Protein AF-0000000087761084 (afdb_homodimer)

Sequence (310 aa):
MALVSAKTIILFRSCFLWSLGYMLVMSPKKVSEHPLVLLIGQAMEIPPAHIEDSNQLLGLLAIVLITAGLSDIPLLAVEGSHYITVNAVIVPLRLLIFFAATAWAYVSPENSLLHNGLVFAYGFVEVIINFLIYVVVREEKNEIIGAEIKLRHQDMALVSAKTIILFRSCFLWSLGYMLVMSPKKVSEHPLVLLIGQAMEIPPAHIEDSNQLLGLLAIVLITAGLSDIPLLAVEGSHYITVNAVIVPLRLLIFFAATAWAYVSPENSLLHNGLVFAYGFVEVIINFLIYVVVREEKNEIIGAEIKLRHQD

Secondary structure (DSSP, 8-state):
--SS-HHHHHHHHHHHHHHHHHHHHH-HHHHHT-HHHHHHHHHTT-PPP---TT-THHHHHHHHHHHHHHTTHHHHHS-STHHHHHHHHHHHHHHHHHHHHHHHHHH-TT-TTTSSHHHHHHHHHHHHHHHHHHHHHHHHHHHHHHHHHHHHHH-/--SS-HHHHHHHHHHHHHHHHHHHHH-HHHHHT-HHHHHHHHHTT-PPP---TT-THHHHHHHHHHHHHHTTHHHHHS-SSHHHHHHHHHHHHHHHHHHHHHHHHHH-TT-TTTSSHHHHHHHHHHHHHHHHHHHHHHHHHHHHHHHHHHHHHH-

Organism: Geotrichum candidum (NCBI:txid1173061)

pLDDT: mean 90.07, std 8.1, range [54.97, 97.44]

Nearest PDB structures (foldseek):
  6wvi-assembly1_A  TM=4.313E-01  e=9.826E-01  Aequorea victoria
  6wv8-assembly1_A  TM=3.576E-01  e=5.266E-01  Pseudotevenvirus RB43

Structure (mmCIF, N/CA/C/O backbone):
data_AF-0000000087761084-model_v1
#
loop_
_entity.id
_entity.type
_entity.pdbx_description
1 polymer 'Uncharacterized protein'
#
loop_
_atom_site.group_PDB
_atom_site.id
_atom_site.type_symbol
_atom_site.label_atom_id
_atom_site.label_alt_id
_atom_site.label_comp_id
_atom_site.label_asym_id
_atom_site.label_entity_id
_atom_site.label_seq_id
_atom_site.pdbx_PDB_ins_code
_atom_site.Cartn_x
_atom_site.Cartn_y
_atom_site.Cartn_z
_atom_site.occupancy
_atom_site.B_iso_or_equiv
_atom_site.auth_seq_id
_atom_site.auth_comp_id
_atom_site.auth_asym_id
_atom_site.auth_atom_id
_atom_site.pdbx_PDB_model_num
ATOM 1 N N . MET A 1 1 ? 23.219 21.641 1.035 1 55.09 1 MET A N 1
ATOM 2 C CA . MET A 1 1 ? 21.812 21.484 0.63 1 55.09 1 MET A CA 1
ATOM 3 C C . MET A 1 1 ? 21.609 20.156 -0.099 1 55.09 1 MET A C 1
ATOM 5 O O . MET A 1 1 ? 22.516 19.688 -0.787 1 55.09 1 MET A O 1
ATOM 9 N N . ALA A 1 2 ? 20.797 19.281 0.486 1 60.34 2 ALA A N 1
ATOM 10 C CA . ALA A 1 2 ? 20.625 18.047 -0.263 1 60.34 2 ALA A CA 1
ATOM 11 C C . ALA A 1 2 ? 20.266 18.312 -1.717 1 60.34 2 ALA A C 1
ATOM 13 O O . ALA A 1 2 ? 19.469 19.234 -2 1 60.34 2 ALA A O 1
ATOM 14 N N . LEU A 1 3 ? 20.938 17.797 -2.699 1 72.75 3 LEU A N 1
ATOM 15 C CA . LEU A 1 3 ? 20.734 17.938 -4.137 1 72.75 3 LEU A CA 1
ATOM 16 C C . LEU A 1 3 ? 19.297 17.625 -4.523 1 72.75 3 LEU A C 1
ATOM 18 O O . LEU A 1 3 ? 18.734 18.25 -5.414 1 72.75 3 LEU A O 1
ATOM 22 N N . VAL A 1 4 ? 18.641 16.641 -3.865 1 87.06 4 VAL A N 1
ATOM 23 C CA . VAL A 1 4 ? 17.297 16.219 -4.207 1 87.06 4 VAL A CA 1
ATOM 24 C C . VAL A 1 4 ? 16.391 16.375 -2.986 1 87.06 4 VAL A C 1
ATOM 26 O O . VAL A 1 4 ? 16.766 16 -1.872 1 87.06 4 VAL A O 1
ATOM 29 N N . SER A 1 5 ? 15.336 17 -3.131 1 89.94 5 SER A N 1
ATOM 30 C CA . SER A 1 5 ? 14.383 17.219 -2.047 1 89.94 5 SER A CA 1
ATOM 31 C C . SER A 1 5 ? 13.688 15.914 -1.665 1 89.94 5 SER A C 1
ATOM 33 O O . SER A 1 5 ? 13.641 14.969 -2.457 1 89.94 5 SER A O 1
ATOM 35 N N . ALA A 1 6 ? 13.234 15.82 -0.466 1 90.5 6 ALA A N 1
ATOM 36 C CA . ALA A 1 6 ? 12.477 14.656 -0.014 1 90.5 6 ALA A CA 1
ATOM 37 C C . ALA A 1 6 ? 11.219 14.461 -0.863 1 90.5 6 ALA A C 1
ATOM 39 O O . ALA A 1 6 ? 10.828 13.328 -1.149 1 90.5 6 ALA A O 1
ATOM 40 N N . LYS A 1 7 ? 10.609 15.555 -1.261 1 90 7 LYS A N 1
ATOM 41 C CA . LYS A 1 7 ? 9.422 15.492 -2.107 1 90 7 LYS A CA 1
ATOM 42 C C . LYS A 1 7 ? 9.719 14.766 -3.42 1 90 7 LYS A C 1
ATOM 44 O O . LYS A 1 7 ? 8.906 13.969 -3.895 1 90 7 LYS A O 1
ATOM 49 N N . THR A 1 8 ? 10.875 15.008 -3.963 1 93.19 8 THR A N 1
ATOM 50 C CA . THR A 1 8 ? 11.266 14.398 -5.227 1 93.19 8 THR A CA 1
ATOM 51 C C . THR A 1 8 ? 11.438 12.891 -5.066 1 93.19 8 THR A C 1
ATOM 53 O O . THR A 1 8 ? 11 12.109 -5.914 1 93.19 8 THR A O 1
ATOM 56 N N . ILE A 1 9 ? 12.031 12.469 -3.992 1 95 9 ILE A N 1
ATOM 57 C CA . ILE A 1 9 ? 12.281 11.047 -3.779 1 95 9 ILE A CA 1
ATOM 58 C C . ILE A 1 9 ? 10.961 10.328 -3.498 1 95 9 ILE A C 1
ATOM 60 O O . ILE A 1 9 ? 10.758 9.195 -3.928 1 95 9 ILE A O 1
ATOM 64 N N . ILE A 1 10 ? 10.102 10.961 -2.807 1 92.94 10 ILE A N 1
ATOM 65 C CA . ILE A 1 10 ? 8.781 10.391 -2.535 1 92.94 10 ILE A CA 1
ATOM 66 C C . ILE A 1 10 ? 8.016 10.211 -3.844 1 92.94 10 ILE A C 1
ATOM 68 O O . ILE A 1 10 ? 7.379 9.18 -4.059 1 92.94 10 ILE A O 1
ATOM 72 N N . LEU A 1 11 ? 8.148 11.234 -4.719 1 94 11 LEU A N 1
ATOM 73 C CA . LEU A 1 11 ? 7.512 11.133 -6.023 1 94 11 LEU A CA 1
ATOM 74 C C . LEU A 1 11 ? 8.133 10.008 -6.844 1 94 11 LEU A C 1
ATOM 76 O O . LEU A 1 11 ? 7.43 9.289 -7.562 1 94 11 LEU A O 1
ATOM 80 N N . PHE A 1 12 ? 9.406 9.914 -6.723 1 95.69 12 PHE A N 1
ATOM 81 C CA . PHE A 1 12 ? 10.094 8.82 -7.395 1 95.69 12 PHE A CA 1
ATOM 82 C C . PHE A 1 12 ? 9.57 7.473 -6.91 1 95.69 12 PHE A C 1
ATOM 84 O O . PHE A 1 12 ? 9.312 6.578 -7.715 1 95.69 12 PHE A O 1
ATOM 91 N N . ARG A 1 13 ? 9.43 7.285 -5.641 1 95.94 13 ARG A N 1
ATOM 92 C CA . ARG A 1 13 ? 8.914 6.047 -5.07 1 95.94 13 ARG A CA 1
ATOM 93 C C . ARG A 1 13 ? 7.504 5.754 -5.582 1 95.94 13 ARG A C 1
ATOM 95 O O . ARG A 1 13 ? 7.18 4.609 -5.902 1 95.94 13 ARG A O 1
ATOM 102 N N . SER A 1 14 ? 6.711 6.801 -5.617 1 95.12 14 SER A N 1
ATOM 103 C CA . SER A 1 14 ? 5.355 6.633 -6.125 1 95.12 14 SER A CA 1
ATOM 104 C C . SER A 1 14 ? 5.363 6.141 -7.57 1 95.12 14 SER A C 1
ATOM 106 O O . SER A 1 14 ? 4.641 5.207 -7.918 1 95.12 14 SER A O 1
ATOM 108 N N . CYS A 1 15 ? 6.176 6.734 -8.398 1 96.38 15 CYS A N 1
ATOM 109 C CA . CYS A 1 15 ? 6.285 6.328 -9.797 1 96.38 15 CYS A CA 1
ATOM 110 C C . CYS A 1 15 ? 6.781 4.891 -9.914 1 96.38 15 CYS A C 1
ATOM 112 O O . CYS A 1 15 ? 6.312 4.133 -10.758 1 96.38 15 CYS A O 1
ATOM 114 N N . PHE A 1 16 ? 7.711 4.594 -9.109 1 97.31 16 PHE A N 1
AT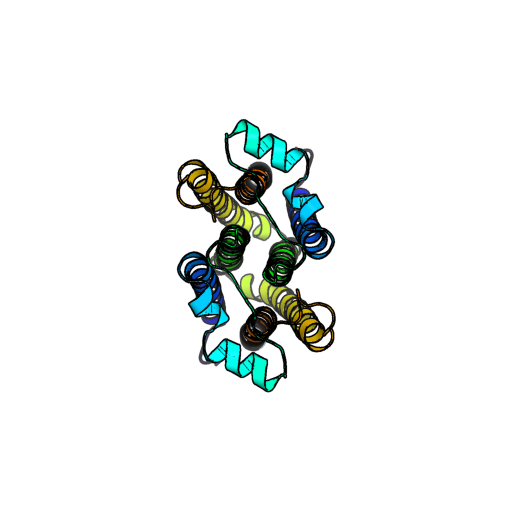OM 115 C CA . PHE A 1 16 ? 8.25 3.236 -9.094 1 97.31 16 PHE A CA 1
ATOM 116 C C . PHE A 1 16 ? 7.156 2.223 -8.781 1 97.31 16 PHE A C 1
ATOM 118 O O . PHE A 1 16 ? 7.027 1.21 -9.477 1 97.31 16 PHE A O 1
ATOM 125 N N . LEU A 1 17 ? 6.371 2.457 -7.754 1 97.44 17 LEU A N 1
ATOM 126 C CA . LEU A 1 17 ? 5.301 1.546 -7.363 1 97.44 17 LEU A CA 1
ATOM 127 C C . LEU A 1 17 ? 4.254 1.426 -8.469 1 97.44 17 LEU A C 1
ATOM 129 O O . LEU A 1 17 ? 3.773 0.327 -8.75 1 97.44 17 LEU A O 1
ATOM 133 N N . TRP A 1 18 ? 3.953 2.559 -9.094 1 97 18 TRP A N 1
ATOM 134 C CA . TRP A 1 18 ? 2.992 2.541 -10.195 1 97 18 TRP A CA 1
ATOM 135 C C . TRP A 1 18 ? 3.529 1.741 -11.375 1 97 18 TRP A C 1
ATOM 137 O O . TRP A 1 18 ? 2.811 0.922 -11.953 1 97 18 TRP A O 1
ATOM 147 N N . SER A 1 19 ? 4.773 1.984 -11.695 1 97.06 19 SER A N 1
ATOM 148 C CA . SER A 1 19 ? 5.395 1.258 -12.797 1 97.06 19 SER A CA 1
ATOM 149 C C . SER A 1 19 ? 5.453 -0.239 -12.516 1 97.06 19 SER A C 1
ATOM 151 O O . SER A 1 19 ? 5.156 -1.056 -13.383 1 97.06 19 SER A O 1
ATOM 153 N N . LEU A 1 20 ? 5.832 -0.558 -11.336 1 97.44 20 LEU A N 1
ATOM 154 C CA . LEU A 1 20 ? 5.906 -1.966 -10.961 1 97.44 20 LEU A CA 1
ATOM 155 C C . LEU A 1 20 ? 4.535 -2.627 -11.062 1 97.44 20 LEU A C 1
ATOM 157 O O . LEU A 1 20 ? 4.414 -3.738 -11.586 1 97.44 20 LEU A O 1
ATOM 161 N N . GLY A 1 21 ? 3.479 -1.953 -10.516 1 96.69 21 GLY A N 1
ATOM 162 C CA . GLY A 1 21 ? 2.129 -2.482 -10.633 1 96.69 21 GLY A CA 1
ATOM 163 C C . GLY A 1 21 ? 1.7 -2.707 -12.07 1 96.69 21 GLY A C 1
ATOM 164 O O . GLY A 1 21 ? 1.155 -3.762 -12.398 1 96.69 21 GLY A O 1
ATOM 165 N N . TYR A 1 22 ? 2.027 -1.805 -12.891 1 96 22 TYR A N 1
ATOM 166 C CA . TYR A 1 22 ? 1.686 -1.896 -14.312 1 96 22 TYR A CA 1
ATOM 167 C C . TYR A 1 22 ? 2.443 -3.035 -14.977 1 96 22 TYR A C 1
ATOM 169 O O . TYR A 1 22 ? 1.853 -3.844 -15.695 1 96 22 TYR A O 1
ATOM 177 N N . MET A 1 23 ? 3.713 -3.098 -14.734 1 96.69 23 MET A N 1
ATOM 178 C CA . MET A 1 23 ? 4.562 -4.082 -15.398 1 96.69 23 MET A CA 1
ATOM 179 C C . MET A 1 23 ? 4.211 -5.496 -14.945 1 96.69 23 MET A C 1
ATOM 181 O O . MET A 1 23 ? 4.316 -6.445 -15.727 1 96.69 23 MET A O 1
ATOM 185 N N . LEU A 1 24 ? 3.762 -5.688 -13.734 1 95.75 24 LEU A N 1
ATOM 186 C CA . LEU A 1 24 ? 3.408 -7.012 -13.227 1 95.75 24 LEU A CA 1
ATOM 187 C C . LEU A 1 24 ? 2.178 -7.555 -13.953 1 95.75 24 LEU A C 1
ATOM 189 O O . LEU A 1 24 ? 2.062 -8.766 -14.164 1 95.75 24 LEU A O 1
ATOM 193 N N . VAL A 1 25 ? 1.293 -6.656 -14.336 1 92.81 25 VAL A N 1
ATOM 194 C CA . VAL A 1 25 ? 0.088 -7.082 -15.039 1 92.81 25 VAL A CA 1
ATOM 195 C C . VAL A 1 25 ? 0.4 -7.293 -16.516 1 92.81 25 VAL A C 1
ATOM 197 O O . VAL A 1 25 ? -0.072 -8.25 -17.141 1 92.81 25 VAL A O 1
ATOM 200 N N . MET A 1 26 ? 1.278 -6.469 -17.047 1 94.12 26 MET A N 1
ATOM 201 C CA . MET A 1 26 ? 1.544 -6.5 -18.484 1 94.12 26 MET A CA 1
ATOM 202 C C . MET A 1 26 ? 2.576 -7.57 -18.828 1 94.12 26 MET A C 1
ATOM 204 O O . MET A 1 26 ? 2.436 -8.281 -19.812 1 94.12 26 MET A O 1
ATOM 208 N N . SER A 1 27 ? 3.543 -7.645 -17.984 1 94.94 27 SER A N 1
ATOM 209 C CA . SER A 1 27 ? 4.633 -8.57 -18.281 1 94.94 27 SER A CA 1
ATOM 210 C C . SER A 1 27 ? 5.32 -9.031 -17 1 94.94 27 SER A C 1
ATOM 212 O O . SER A 1 27 ? 6.469 -8.656 -16.734 1 94.94 27 SER A O 1
ATOM 214 N N . PRO A 1 28 ? 4.637 -9.953 -16.312 1 94.38 28 PRO A N 1
ATOM 215 C CA . PRO A 1 28 ? 5.195 -10.375 -15.023 1 94.38 28 PRO A CA 1
ATOM 216 C C . PRO A 1 28 ? 6.562 -11.039 -15.164 1 94.38 28 PRO A C 1
ATOM 218 O O . PRO A 1 28 ? 7.422 -10.883 -14.289 1 94.38 28 PRO A O 1
ATOM 221 N N . LYS A 1 29 ? 6.844 -11.711 -16.203 1 93.56 29 LYS A N 1
ATOM 222 C CA . LYS A 1 29 ? 8.125 -12.383 -16.406 1 93.56 29 LYS A CA 1
ATOM 223 C C . LYS A 1 29 ? 9.25 -11.367 -16.594 1 93.56 29 LYS A C 1
ATOM 225 O O . LYS A 1 29 ? 10.375 -11.594 -16.125 1 93.56 29 LYS A O 1
ATOM 230 N N . LYS A 1 30 ? 8.867 -10.305 -17.234 1 94 30 LYS A N 1
ATOM 231 C CA . LYS A 1 30 ? 9.875 -9.266 -17.406 1 94 30 LYS A CA 1
ATOM 232 C C . LYS A 1 30 ? 10.305 -8.688 -16.047 1 94 30 LYS A C 1
ATOM 234 O O . LYS A 1 30 ? 11.461 -8.289 -15.883 1 94 30 LYS A O 1
ATOM 239 N N . VAL A 1 31 ? 9.422 -8.68 -15.141 1 95 31 VAL A N 1
ATOM 240 C CA . VAL A 1 31 ? 9.727 -8.148 -13.82 1 95 31 VAL A CA 1
ATOM 241 C C . VAL A 1 31 ? 10.531 -9.172 -13.016 1 95 31 VAL A C 1
ATOM 243 O O . VAL A 1 31 ? 11.586 -8.852 -12.477 1 95 31 VAL A O 1
ATOM 246 N N . SER A 1 32 ? 10.039 -10.391 -12.992 1 93.62 32 SER A N 1
ATOM 247 C CA . SER A 1 32 ? 10.672 -11.422 -12.18 1 93.62 32 SER A CA 1
ATOM 248 C C . SER A 1 32 ? 12.023 -11.828 -12.75 1 93.62 32 SER A C 1
ATOM 250 O O . SER A 1 32 ? 12.922 -12.234 -12.008 1 93.62 32 SER A O 1
ATOM 252 N N . GLU A 1 33 ? 12.172 -11.672 -14.039 1 92.88 33 GLU A N 1
ATOM 253 C CA . GLU A 1 33 ? 13.414 -12.086 -14.688 1 92.88 33 GLU A CA 1
ATOM 254 C C . GLU A 1 33 ? 14.266 -10.875 -15.07 1 92.88 33 GLU A C 1
ATOM 256 O O . GLU A 1 33 ? 15.203 -11 -15.859 1 92.88 33 GLU A O 1
ATOM 261 N N . HIS A 1 34 ? 13.797 -9.758 -14.562 1 93.5 34 HIS A N 1
ATOM 262 C CA . HIS A 1 34 ? 14.617 -8.578 -14.797 1 93.5 34 HIS A CA 1
ATOM 263 C C . HIS A 1 34 ? 16.047 -8.797 -14.305 1 93.5 34 HIS A C 1
ATOM 265 O O . HIS A 1 34 ? 16.25 -9.359 -13.227 1 93.5 34 HIS A O 1
ATOM 271 N N . PRO A 1 35 ? 17.109 -8.359 -15.07 1 95.06 35 PRO A N 1
ATOM 272 C CA . PRO A 1 35 ? 18.5 -8.609 -14.703 1 95.06 35 PRO A CA 1
ATOM 273 C C . PRO A 1 35 ? 18.844 -8.133 -13.297 1 95.06 35 PRO A C 1
ATOM 275 O O . PRO A 1 35 ? 19.562 -8.812 -12.562 1 95.06 35 PRO A O 1
ATOM 278 N N . LEU A 1 36 ? 18.344 -7.062 -12.93 1 93.06 36 LEU A N 1
ATOM 279 C CA . LEU A 1 36 ? 18.609 -6.543 -11.594 1 93.06 36 LEU A CA 1
ATOM 280 C C . LEU A 1 36 ? 18.047 -7.461 -10.523 1 93.06 36 LEU A C 1
ATOM 282 O O . LEU A 1 36 ? 18.672 -7.688 -9.484 1 93.06 36 LEU A O 1
ATOM 286 N N . VAL A 1 37 ? 16.859 -7.934 -10.703 1 94 37 VAL A N 1
ATOM 287 C CA . VAL A 1 37 ? 16.203 -8.836 -9.766 1 94 37 VAL A CA 1
ATOM 288 C C . VAL A 1 37 ? 17 -10.133 -9.656 1 94 37 VAL A C 1
ATOM 290 O O . VAL A 1 37 ? 17.281 -10.609 -8.555 1 94 37 VAL A O 1
ATOM 293 N N . LEU A 1 38 ? 17.422 -10.672 -10.82 1 94.81 38 LEU A N 1
ATOM 294 C CA . LEU A 1 38 ? 18.188 -11.922 -10.852 1 94.81 38 LEU A CA 1
ATOM 295 C C . LEU A 1 38 ? 19.562 -11.742 -10.219 1 94.81 38 LEU A C 1
ATOM 297 O O . LEU A 1 38 ? 20.016 -12.609 -9.469 1 94.81 38 LEU A O 1
ATOM 301 N N . LEU A 1 39 ? 20.156 -10.625 -10.508 1 94.25 39 LEU A N 1
ATOM 302 C CA . LEU A 1 39 ? 21.484 -10.344 -9.969 1 94.25 39 LEU A CA 1
ATOM 303 C C . LEU A 1 39 ? 21.453 -10.234 -8.453 1 94.25 39 LEU A C 1
ATOM 305 O O . LEU A 1 39 ? 22.297 -10.812 -7.758 1 94.25 39 LEU A O 1
ATOM 309 N N . ILE A 1 40 ? 20.516 -9.523 -7.965 1 91.94 40 ILE A N 1
ATOM 310 C CA . ILE A 1 40 ? 20.359 -9.344 -6.527 1 91.94 40 ILE A CA 1
ATOM 311 C C . ILE A 1 40 ? 20.062 -10.688 -5.863 1 91.94 40 ILE A C 1
ATOM 313 O O . ILE A 1 40 ? 20.656 -11.023 -4.836 1 91.94 40 ILE A O 1
ATOM 317 N N . GLY A 1 41 ? 19.172 -11.422 -6.414 1 91.19 41 GLY A N 1
ATOM 318 C CA . GLY A 1 41 ? 18.859 -12.742 -5.895 1 91.19 41 GLY A CA 1
ATOM 319 C C . GLY A 1 41 ? 20.062 -13.68 -5.879 1 91.19 41 GLY A C 1
ATOM 320 O O . GLY A 1 41 ? 20.312 -14.367 -4.887 1 91.19 41 GLY A O 1
ATOM 321 N N . GLN A 1 42 ? 20.812 -13.688 -6.91 1 91.69 42 GLN A N 1
ATOM 322 C CA . GLN A 1 42 ? 21.984 -14.555 -7.031 1 91.69 42 GLN A CA 1
ATOM 323 C C . GLN A 1 42 ? 23.062 -14.156 -6.039 1 91.69 42 GLN A C 1
ATOM 325 O O . GLN A 1 42 ? 23.703 -15.023 -5.43 1 91.69 42 GLN A O 1
ATOM 330 N N . ALA A 1 43 ? 23.25 -12.93 -5.957 1 92.06 43 ALA A N 1
ATOM 331 C CA . ALA A 1 43 ? 24.25 -12.43 -5.023 1 92.06 43 ALA A CA 1
ATOM 332 C C . ALA A 1 43 ? 23.953 -12.891 -3.598 1 92.06 43 ALA A C 1
ATOM 334 O O . ALA A 1 43 ? 24.875 -13.133 -2.809 1 92.06 43 ALA A O 1
ATOM 335 N N . MET A 1 44 ? 22.688 -13.039 -3.277 1 91.75 44 MET A N 1
ATOM 336 C CA . MET A 1 44 ? 22.266 -13.406 -1.931 1 91.75 44 MET A CA 1
ATOM 337 C C . MET A 1 44 ? 21.922 -14.891 -1.855 1 91.75 44 MET A C 1
ATOM 339 O O . MET A 1 44 ? 21.469 -15.375 -0.818 1 91.75 44 MET A O 1
ATOM 343 N N . GLU A 1 45 ? 22.094 -15.602 -2.936 1 92.25 45 GLU A N 1
ATOM 344 C CA . GLU A 1 45 ? 21.844 -17.031 -3.025 1 92.25 45 GLU A CA 1
ATOM 345 C C . GLU A 1 45 ? 20.375 -17.359 -2.764 1 92.25 45 GLU A C 1
ATOM 347 O O . GLU A 1 45 ? 20.062 -18.297 -2.016 1 92.25 45 GLU A O 1
ATOM 352 N N . ILE A 1 46 ? 19.562 -16.578 -3.254 1 93.81 46 ILE A N 1
ATOM 353 C CA . ILE A 1 46 ? 18.109 -16.766 -3.18 1 93.81 46 ILE A CA 1
ATOM 354 C C . ILE A 1 46 ? 17.578 -17.203 -4.543 1 93.81 46 ILE A C 1
ATOM 356 O O . ILE A 1 46 ? 17.969 -16.641 -5.574 1 93.81 46 ILE A O 1
ATOM 360 N N . PRO A 1 47 ? 16.781 -18.172 -4.496 1 93 47 PRO A N 1
ATOM 361 C CA . PRO A 1 47 ? 16.25 -18.641 -5.773 1 93 47 PRO A CA 1
ATOM 362 C C . PRO A 1 47 ? 15.375 -17.609 -6.473 1 93 47 PRO A C 1
ATOM 364 O O . PRO A 1 47 ? 14.766 -16.766 -5.812 1 93 47 PRO A O 1
ATOM 367 N N . PRO A 1 48 ? 15.328 -17.656 -7.797 1 93.12 48 PRO A N 1
ATOM 368 C CA . PRO A 1 48 ? 14.461 -16.734 -8.523 1 93.12 48 PRO A CA 1
ATOM 369 C C . PRO A 1 48 ? 12.977 -17.016 -8.305 1 93.12 48 PRO A C 1
ATOM 371 O O . PRO A 1 48 ? 12.609 -18.141 -7.945 1 93.12 48 PRO A O 1
ATOM 374 N N . ALA A 1 49 ? 12.234 -15.969 -8.461 1 93.06 49 ALA A N 1
ATOM 375 C CA . ALA A 1 49 ? 10.781 -16.125 -8.391 1 93.06 49 ALA A CA 1
ATOM 376 C C . ALA A 1 49 ? 10.227 -16.641 -9.719 1 93.06 49 ALA A C 1
ATOM 378 O O . ALA A 1 49 ? 10.656 -16.203 -10.789 1 93.06 49 ALA A O 1
ATOM 379 N N . HIS A 1 50 ? 9.367 -17.578 -9.594 1 91.38 50 HIS A N 1
ATOM 380 C CA . HIS A 1 50 ? 8.664 -18.078 -10.766 1 91.38 50 HIS A CA 1
ATOM 381 C C . HIS A 1 50 ? 7.207 -17.625 -10.773 1 91.38 50 HIS A C 1
ATOM 383 O O . HIS A 1 50 ? 6.402 -18.078 -9.953 1 91.38 50 HIS A O 1
ATOM 389 N N . ILE A 1 51 ? 6.977 -16.719 -11.734 1 93.31 51 ILE A N 1
ATOM 390 C CA . ILE A 1 51 ? 5.637 -16.156 -11.812 1 93.31 51 ILE A CA 1
ATOM 391 C C . ILE A 1 51 ? 5.012 -16.484 -13.164 1 93.31 51 ILE A C 1
ATOM 393 O O . ILE A 1 51 ? 5.598 -16.219 -14.211 1 93.31 51 ILE A O 1
ATOM 397 N N . GLU A 1 52 ? 3.863 -17.047 -13.078 1 91.81 52 GLU A N 1
ATOM 398 C CA . GLU A 1 52 ? 3.111 -17.344 -14.297 1 91.81 52 GLU A CA 1
ATOM 399 C C . GLU A 1 52 ? 2.295 -16.125 -14.742 1 91.81 52 GLU A C 1
ATOM 401 O O . GLU A 1 52 ? 1.745 -15.406 -13.906 1 91.81 52 GLU A O 1
ATOM 406 N N . ASP A 1 53 ? 2.105 -16.016 -16.047 1 91.69 53 ASP A N 1
ATOM 407 C CA . ASP A 1 53 ? 1.348 -14.898 -16.609 1 91.69 53 ASP A CA 1
ATOM 408 C C . ASP A 1 53 ? -0.121 -14.969 -16.188 1 91.69 53 ASP A C 1
ATOM 410 O O . ASP A 1 53 ? -0.792 -13.938 -16.078 1 91.69 53 ASP A O 1
ATOM 414 N N . SER A 1 54 ? -0.562 -16.188 -15.914 1 91.44 54 SER A N 1
ATOM 415 C CA . SER A 1 54 ? -1.976 -16.375 -15.609 1 91.44 54 SER A CA 1
ATOM 416 C C . SER A 1 54 ? -2.23 -16.312 -14.109 1 91.44 54 SER A C 1
ATOM 418 O O . SER A 1 54 ? -3.336 -16.594 -13.648 1 91.44 54 SER A O 1
ATOM 420 N N . ASN A 1 55 ? -1.169 -15.945 -13.352 1 94.31 55 ASN A N 1
ATOM 421 C CA . ASN A 1 55 ? -1.317 -15.859 -11.906 1 94.31 55 ASN A CA 1
ATOM 422 C C . ASN A 1 55 ? -2.35 -14.812 -11.508 1 94.31 55 ASN A C 1
ATOM 424 O O . ASN A 1 55 ? -2.156 -13.617 -11.75 1 94.31 55 ASN A O 1
ATOM 428 N N . GLN A 1 56 ? -3.338 -15.188 -10.867 1 94.06 56 GLN A N 1
ATOM 429 C CA . GLN A 1 56 ? -4.488 -14.328 -10.617 1 94.06 56 GLN A CA 1
ATOM 430 C C . GLN A 1 56 ? -4.191 -13.328 -9.5 1 94.06 56 GLN A C 1
ATOM 432 O O . GLN A 1 56 ? -4.969 -12.398 -9.273 1 94.06 56 GLN A O 1
ATOM 437 N N . LEU A 1 57 ? -3.059 -13.484 -8.797 1 95.94 57 LEU A N 1
ATOM 438 C CA . LEU A 1 57 ? -2.684 -12.539 -7.746 1 95.94 57 LEU A CA 1
ATOM 439 C C . LEU A 1 57 ? -2.062 -11.281 -8.344 1 95.94 57 LEU A C 1
ATOM 441 O O . LEU A 1 57 ? -1.92 -10.266 -7.656 1 95.94 57 LEU A O 1
ATOM 445 N N . LEU A 1 58 ? -1.723 -11.344 -9.594 1 96.88 58 LEU A N 1
ATOM 446 C CA . LEU A 1 58 ? -1.057 -10.219 -10.234 1 96.88 58 LEU A CA 1
ATOM 447 C C . LEU A 1 58 ? -1.962 -8.992 -10.258 1 96.88 58 LEU A C 1
ATOM 449 O O . LEU A 1 58 ? -1.502 -7.871 -10.031 1 96.88 58 LEU A O 1
ATOM 453 N N . GLY A 1 59 ? -3.191 -9.227 -10.555 1 95 59 GLY A N 1
ATOM 454 C CA . GLY A 1 59 ? -4.129 -8.117 -10.555 1 95 59 GLY A CA 1
ATOM 455 C C . GLY A 1 59 ? -4.262 -7.453 -9.195 1 95 59 GLY A C 1
ATOM 456 O O . GLY A 1 59 ? -4.195 -6.227 -9.086 1 95 59 GLY A O 1
ATOM 457 N N . LEU A 1 60 ? -4.441 -8.258 -8.203 1 96.31 60 LEU A N 1
ATOM 458 C CA . LEU A 1 60 ? -4.566 -7.746 -6.84 1 96.31 60 LEU A CA 1
ATOM 459 C C . LEU A 1 60 ? -3.303 -7.004 -6.418 1 96.31 60 LEU A C 1
ATOM 461 O O . LEU A 1 60 ? -3.379 -5.914 -5.852 1 96.31 60 LEU A O 1
ATOM 465 N N . LEU A 1 61 ? -2.236 -7.59 -6.707 1 97.38 61 LEU A N 1
ATOM 466 C CA . LEU A 1 61 ? -0.955 -6.977 -6.371 1 97.38 61 LEU A CA 1
ATOM 467 C C . LEU A 1 61 ? -0.798 -5.629 -7.062 1 97.38 61 LEU A C 1
ATOM 469 O O . LEU A 1 61 ? -0.341 -4.66 -6.449 1 97.38 61 LEU A O 1
ATOM 473 N N . ALA A 1 62 ? -1.146 -5.562 -8.281 1 96.38 62 ALA A N 1
ATOM 474 C CA . ALA A 1 62 ? -1.055 -4.312 -9.031 1 96.38 62 ALA A CA 1
ATOM 475 C C . ALA A 1 62 ? -1.91 -3.223 -8.391 1 96.38 62 ALA A C 1
ATOM 477 O O . ALA A 1 62 ? -1.452 -2.092 -8.211 1 96.38 62 ALA A O 1
ATOM 478 N N . ILE A 1 63 ? -3.082 -3.525 -8.023 1 95.44 63 ILE A N 1
ATOM 479 C CA . ILE A 1 63 ? -3.996 -2.559 -7.43 1 95.44 63 ILE A CA 1
ATOM 480 C C . ILE A 1 63 ? -3.422 -2.055 -6.105 1 95.44 63 ILE A C 1
ATOM 482 O O . ILE A 1 63 ? -3.451 -0.854 -5.828 1 95.44 63 ILE A O 1
ATOM 486 N N . VAL A 1 64 ? -2.934 -2.951 -5.359 1 96.19 64 VAL A N 1
ATOM 487 C CA . VAL A 1 64 ? -2.393 -2.586 -4.055 1 96.19 64 VAL A CA 1
ATOM 488 C C . VAL A 1 64 ? -1.151 -1.715 -4.234 1 96.19 64 VAL A C 1
ATOM 490 O O . VAL A 1 64 ? -0.976 -0.719 -3.527 1 96.19 64 VAL A O 1
ATOM 493 N N . LEU A 1 65 ? -0.329 -2.045 -5.176 1 96.69 65 LEU A N 1
ATOM 494 C CA . LEU A 1 65 ? 0.878 -1.271 -5.441 1 96.69 65 LEU A CA 1
ATOM 495 C C . LEU A 1 65 ? 0.528 0.132 -5.926 1 96.69 65 LEU A C 1
ATOM 497 O O . LEU A 1 65 ? 1.119 1.116 -5.477 1 96.69 65 LEU A O 1
ATOM 501 N N . ILE A 1 66 ? -0.404 0.244 -6.773 1 93.81 66 ILE A N 1
ATOM 502 C CA . ILE A 1 66 ? -0.797 1.531 -7.336 1 93.81 66 ILE A CA 1
ATOM 503 C C . ILE A 1 66 ? -1.398 2.41 -6.242 1 93.81 66 ILE A C 1
ATOM 505 O O . ILE A 1 66 ? -1.072 3.596 -6.141 1 93.81 66 ILE A O 1
ATOM 509 N N . THR A 1 67 ? -2.201 1.816 -5.402 1 93.06 67 THR A N 1
ATOM 510 C CA . THR A 1 67 ? -2.812 2.59 -4.328 1 93.06 67 THR A CA 1
ATOM 511 C C . THR A 1 67 ? -1.771 2.982 -3.285 1 93.06 67 THR A C 1
ATOM 513 O O . THR A 1 67 ? -1.832 4.078 -2.721 1 93.06 67 THR A O 1
ATOM 516 N N . ALA A 1 68 ? -0.846 2.07 -3.08 1 92.38 68 ALA A N 1
ATOM 517 C CA . ALA A 1 68 ? 0.24 2.387 -2.154 1 92.38 68 ALA A CA 1
ATOM 518 C C . ALA A 1 68 ? 1.052 3.58 -2.648 1 92.38 68 ALA A C 1
ATOM 520 O O . ALA A 1 68 ? 1.481 4.418 -1.854 1 92.38 68 ALA A O 1
ATOM 521 N N . GLY A 1 69 ? 1.295 3.623 -3.941 1 91.38 69 GLY A N 1
ATOM 522 C CA . GLY A 1 69 ? 2.031 4.738 -4.512 1 91.38 69 GLY A CA 1
ATOM 523 C C . GLY A 1 69 ? 1.283 6.055 -4.426 1 91.38 69 GLY A C 1
ATOM 524 O O . GLY A 1 69 ? 1.896 7.125 -4.414 1 91.38 69 GLY A O 1
ATOM 525 N N . LEU A 1 70 ? 0.053 6.031 -4.316 1 86.88 70 LEU A N 1
ATOM 526 C CA . LEU A 1 70 ? -0.776 7.23 -4.25 1 86.88 70 LEU A CA 1
ATOM 527 C C . LEU A 1 70 ? -0.856 7.758 -2.82 1 86.88 70 LEU A C 1
ATOM 529 O O . LEU A 1 70 ? -1.121 8.938 -2.605 1 86.88 70 LEU A O 1
ATOM 533 N N . SER A 1 71 ? -0.646 6.918 -1.888 1 83.25 71 SER A N 1
ATOM 534 C CA . SER A 1 71 ? -0.883 7.219 -0.48 1 83.25 71 SER A CA 1
ATOM 535 C C . SER A 1 71 ? 0.064 8.305 0.02 1 83.25 71 SER A C 1
ATOM 537 O O . SER A 1 71 ? -0.27 9.047 0.943 1 83.25 71 SER A O 1
ATOM 539 N N . ASP A 1 72 ? 1.178 8.461 -0.633 1 82.25 72 ASP A N 1
ATOM 540 C CA . ASP A 1 72 ? 2.16 9.414 -0.122 1 82.25 72 ASP A CA 1
ATOM 541 C C . ASP A 1 72 ? 2.008 10.773 -0.797 1 82.25 72 ASP A C 1
ATOM 543 O O . ASP A 1 72 ? 2.572 11.766 -0.336 1 82.25 72 ASP A O 1
ATOM 547 N N . ILE A 1 73 ? 1.227 10.883 -1.751 1 81.06 73 ILE A N 1
ATOM 548 C CA . ILE A 1 73 ? 1.205 12.07 -2.6 1 81.06 73 ILE A CA 1
ATOM 549 C C . ILE A 1 73 ? 0.467 13.203 -1.889 1 81.06 73 ILE A C 1
ATOM 551 O O . ILE A 1 73 ? 0.926 14.344 -1.888 1 81.06 73 ILE A O 1
ATOM 555 N N . PRO A 1 74 ? -0.615 12.977 -1.272 1 77 74 PRO A N 1
ATOM 556 C CA . PRO A 1 74 ? -1.338 14.094 -0.654 1 77 74 PRO A CA 1
ATOM 557 C C . PRO A 1 74 ? -0.552 14.75 0.478 1 77 74 PRO A C 1
ATOM 559 O O . PRO A 1 74 ? -0.729 15.938 0.746 1 77 74 PRO A O 1
ATOM 562 N N . LEU A 1 75 ? 0.279 13.969 1.09 1 74.25 75 LEU A N 1
ATOM 563 C CA . LEU A 1 75 ? 1.111 14.531 2.148 1 74.25 75 LEU A CA 1
ATOM 564 C C . LEU A 1 75 ? 2.023 15.625 1.6 1 74.25 75 LEU A C 1
ATOM 566 O O . LEU A 1 75 ? 2.418 16.531 2.332 1 74.25 75 LEU A O 1
ATOM 570 N N . LEU A 1 76 ? 2.262 15.531 0.343 1 77.75 76 LEU A N 1
ATOM 571 C CA . LEU A 1 76 ? 3.139 16.5 -0.293 1 77.75 76 LEU A CA 1
ATOM 572 C C . LEU A 1 76 ? 2.434 17.844 -0.454 1 77.75 76 LEU A C 1
ATOM 574 O O . LEU A 1 76 ? 3.088 18.891 -0.593 1 77.75 76 LEU A O 1
ATOM 578 N N . ALA A 1 77 ? 1.113 17.766 -0.401 1 70.5 77 ALA A N 1
ATOM 579 C CA . ALA A 1 77 ? 0.341 18.984 -0.612 1 70.5 77 ALA A CA 1
ATOM 580 C C . ALA A 1 77 ? 0.161 19.75 0.695 1 70.5 77 ALA A C 1
ATOM 582 O O . ALA A 1 77 ? -0.238 20.922 0.687 1 70.5 77 ALA A O 1
ATOM 583 N N . VAL A 1 78 ? 0.307 19 1.745 1 66.31 78 VAL A N 1
ATOM 584 C CA . VAL A 1 78 ? 0.114 19.656 3.031 1 66.31 78 VAL A CA 1
ATOM 585 C C . VAL A 1 78 ? 1.25 20.641 3.275 1 66.31 78 VAL A C 1
ATOM 587 O O . VAL A 1 78 ? 2.42 20.328 3.059 1 66.31 78 VAL A O 1
ATOM 590 N N . GLU A 1 79 ? 0.993 21.875 3.186 1 59.03 79 GLU A N 1
ATOM 591 C CA . GLU A 1 79 ? 1.896 23 3.35 1 59.03 79 GLU A CA 1
ATOM 592 C C . GLU A 1 79 ? 2.586 22.969 4.711 1 59.03 79 GLU A C 1
ATOM 594 O O . GLU A 1 79 ? 2.002 22.516 5.695 1 59.03 79 GLU A O 1
ATOM 599 N N . GLY A 1 80 ? 3.975 23.25 4.617 1 60.47 80 GLY A N 1
ATOM 600 C CA . GLY A 1 80 ? 4.75 23.562 5.805 1 60.47 80 GLY A CA 1
ATOM 601 C C . GLY A 1 80 ? 5.539 22.391 6.34 1 60.47 80 GLY A C 1
ATOM 602 O O . GLY A 1 80 ? 6.039 21.562 5.57 1 60.47 80 GLY A O 1
ATOM 603 N N . SER A 1 81 ? 5.738 22.328 7.562 1 66.44 81 SER A N 1
ATOM 604 C CA . SER A 1 81 ? 6.562 21.438 8.383 1 66.44 81 SER A CA 1
ATOM 605 C C . SER A 1 81 ? 5.836 20.141 8.68 1 66.44 81 SER A C 1
ATOM 607 O O . SER A 1 81 ? 6.449 19.172 9.148 1 66.44 81 SER A O 1
ATOM 609 N N . HIS A 1 82 ? 4.641 20.031 8.07 1 74.62 82 HIS A N 1
ATOM 610 C CA . HIS A 1 82 ? 3.875 18.875 8.516 1 74.62 82 HIS A CA 1
ATOM 611 C C . HIS A 1 82 ? 4.266 17.625 7.738 1 74.62 82 HIS A C 1
ATOM 613 O O . HIS A 1 82 ? 4.336 16.531 8.312 1 74.62 82 HIS A O 1
ATOM 619 N N . TYR A 1 83 ? 4.629 17.875 6.48 1 78.38 83 TYR A N 1
ATOM 620 C CA . TYR A 1 83 ? 5.039 16.688 5.723 1 78.38 83 TYR A CA 1
ATOM 621 C C . TYR A 1 83 ? 6.34 16.109 6.266 1 78.38 83 TYR A C 1
ATOM 623 O O . TYR A 1 83 ? 6.539 14.898 6.25 1 78.38 83 TYR A O 1
ATOM 631 N N . ILE A 1 84 ? 7.168 17 6.797 1 82.5 84 ILE A N 1
ATOM 632 C CA . ILE A 1 84 ? 8.43 16.562 7.379 1 82.5 84 ILE A CA 1
ATOM 633 C C . ILE A 1 84 ? 8.164 15.789 8.664 1 82.5 84 ILE A C 1
ATOM 635 O O . ILE A 1 84 ? 8.766 14.742 8.906 1 82.5 84 ILE A O 1
ATOM 639 N N . THR A 1 85 ? 7.273 16.312 9.438 1 82.31 85 THR A N 1
ATOM 640 C CA . THR A 1 85 ? 6.969 15.68 10.711 1 82.31 85 THR A CA 1
ATOM 641 C C . THR A 1 85 ? 6.375 14.289 10.5 1 82.31 85 THR A C 1
ATOM 643 O O . THR A 1 85 ? 6.742 13.336 11.188 1 82.31 85 THR A O 1
ATOM 646 N N . VAL A 1 86 ? 5.535 14.164 9.578 1 83.75 86 VAL A N 1
ATOM 647 C CA . VAL A 1 86 ? 4.879 12.891 9.305 1 83.75 86 VAL A CA 1
ATOM 648 C C . VAL A 1 86 ? 5.891 11.898 8.734 1 83.75 86 VAL A C 1
ATOM 650 O O . VAL A 1 86 ? 5.973 10.758 9.188 1 83.75 86 VAL A O 1
ATOM 653 N N . ASN A 1 87 ? 6.668 12.422 7.805 1 87.12 87 ASN A N 1
ATOM 654 C CA . ASN A 1 87 ? 7.625 11.531 7.156 1 87.12 87 ASN A CA 1
ATOM 655 C C . ASN A 1 87 ? 8.758 11.141 8.109 1 87.12 87 ASN A C 1
ATOM 657 O O . ASN A 1 87 ? 9.375 10.086 7.945 1 87.12 87 ASN A O 1
ATOM 661 N N . ALA A 1 88 ? 9.023 12.008 9.062 1 86.75 88 ALA A N 1
ATOM 662 C CA . ALA A 1 88 ? 10.047 11.703 10.07 1 86.75 88 ALA A CA 1
ATOM 663 C C . ALA A 1 88 ? 9.641 10.5 10.914 1 86.75 88 ALA A C 1
ATOM 665 O O . ALA A 1 88 ? 10.484 9.844 11.523 1 86.75 88 ALA A O 1
ATOM 666 N N . VAL A 1 89 ? 8.367 10.227 10.906 1 85.5 89 VAL A N 1
ATOM 667 C CA . VAL A 1 89 ? 7.891 9.102 11.711 1 85.5 89 VAL A CA 1
ATOM 668 C C . VAL A 1 89 ? 7.605 7.906 10.812 1 85.5 89 VAL A C 1
ATOM 670 O O . VAL A 1 89 ? 7.996 6.777 11.125 1 85.5 89 VAL A O 1
ATOM 673 N N . ILE A 1 90 ? 7.07 8.086 9.641 1 88.25 90 ILE A N 1
ATOM 674 C CA . ILE A 1 90 ? 6.586 7.008 8.789 1 88.25 90 ILE A CA 1
ATOM 675 C C . ILE A 1 90 ? 7.77 6.32 8.109 1 88.25 90 ILE A C 1
ATOM 677 O O . ILE A 1 90 ? 7.777 5.098 7.949 1 88.25 90 ILE A O 1
ATOM 681 N N . VAL A 1 91 ? 8.719 7.055 7.719 1 92.5 91 VAL A N 1
ATOM 682 C CA . VAL A 1 91 ? 9.797 6.52 6.895 1 92.5 91 VAL A CA 1
ATOM 683 C C . VAL A 1 91 ? 10.641 5.551 7.711 1 92.5 91 VAL A C 1
ATOM 685 O O . VAL A 1 91 ? 10.945 4.445 7.258 1 92.5 91 VAL A O 1
ATOM 688 N N . PRO A 1 92 ? 10.984 5.891 8.93 1 92.44 92 PRO A N 1
ATOM 689 C CA . PRO A 1 92 ? 11.719 4.906 9.734 1 92.44 92 PRO A CA 1
ATOM 690 C C . PRO A 1 92 ? 10.914 3.635 9.992 1 92.44 92 PRO A C 1
ATOM 692 O O . PRO A 1 92 ? 11.484 2.543 10.07 1 92.44 92 PRO A O 1
ATOM 695 N N . LEU A 1 93 ? 9.68 3.738 10.188 1 90.94 93 LEU A N 1
ATOM 696 C CA . LEU A 1 93 ? 8.836 2.568 10.391 1 90.94 93 LEU A CA 1
ATOM 697 C C . LEU A 1 93 ? 8.82 1.688 9.141 1 90.94 93 LEU A C 1
ATOM 699 O O . LEU A 1 93 ? 8.883 0.46 9.242 1 90.94 93 LEU A O 1
ATOM 703 N N . ARG A 1 94 ? 8.68 2.307 8.031 1 93.38 94 ARG A N 1
ATOM 704 C CA . ARG A 1 94 ? 8.742 1.564 6.777 1 93.38 94 ARG A CA 1
ATOM 705 C C . ARG A 1 94 ? 10.086 0.855 6.629 1 93.38 94 ARG A C 1
ATOM 707 O O . ARG A 1 94 ? 10.141 -0.298 6.195 1 93.38 94 ARG A O 1
ATOM 714 N N . LEU A 1 95 ? 11.102 1.593 6.969 1 94.81 95 LEU A N 1
ATOM 715 C CA . LEU A 1 95 ? 12.445 1.018 6.895 1 94.81 95 LEU A CA 1
ATOM 716 C C . LEU A 1 95 ? 12.547 -0.23 7.766 1 94.81 95 LEU A C 1
ATOM 718 O O . LEU A 1 95 ? 13.102 -1.246 7.34 1 94.81 95 LEU A O 1
ATOM 722 N N . LEU A 1 96 ? 12.039 -0.103 8.914 1 93.69 96 LEU A N 1
ATOM 723 C CA . LEU A 1 96 ? 12.078 -1.233 9.836 1 93.69 96 LEU A CA 1
ATOM 724 C C . LEU A 1 96 ? 11.312 -2.424 9.273 1 93.69 96 LEU A C 1
ATOM 726 O O . LEU A 1 96 ? 11.781 -3.559 9.328 1 93.69 96 LEU A O 1
ATOM 730 N N . ILE A 1 97 ? 10.203 -2.209 8.734 1 92.5 97 ILE A N 1
ATOM 731 C CA . ILE A 1 97 ? 9.359 -3.279 8.203 1 92.5 97 ILE A CA 1
ATOM 732 C C . ILE A 1 97 ? 10.039 -3.916 6.996 1 92.5 97 ILE A C 1
ATOM 734 O O . ILE A 1 97 ? 10.133 -5.145 6.906 1 92.5 97 ILE A O 1
ATOM 738 N N . PHE A 1 98 ? 10.5 -3.092 6.098 1 95.69 98 PHE A N 1
ATOM 739 C CA . PHE A 1 98 ? 11.141 -3.619 4.898 1 95.69 98 PHE A CA 1
ATOM 740 C C . PHE A 1 98 ? 12.453 -4.309 5.242 1 95.69 98 PHE A C 1
ATOM 742 O O . PHE A 1 98 ? 12.828 -5.293 4.602 1 95.69 98 PHE A O 1
ATOM 749 N N . PHE A 1 99 ? 13.125 -3.736 6.219 1 95.06 99 PHE A N 1
ATOM 750 C CA . PHE A 1 99 ? 14.352 -4.387 6.664 1 95.06 99 PHE A CA 1
ATOM 751 C C . PHE A 1 99 ? 14.047 -5.758 7.262 1 95.06 99 PHE A C 1
ATOM 753 O O . PHE A 1 99 ? 14.727 -6.738 6.957 1 95.06 99 PHE A O 1
ATOM 760 N N . ALA A 1 100 ? 13.086 -5.828 8.062 1 92.56 100 ALA A N 1
ATOM 761 C CA . ALA A 1 100 ? 12.688 -7.098 8.664 1 92.56 100 ALA A CA 1
ATOM 762 C C . ALA A 1 100 ? 12.227 -8.086 7.602 1 92.56 100 ALA A C 1
ATOM 764 O O . ALA A 1 100 ? 12.602 -9.266 7.641 1 92.56 100 ALA A O 1
ATOM 765 N N . ALA A 1 101 ? 11.438 -7.602 6.68 1 90.75 101 ALA A N 1
ATOM 766 C CA . ALA A 1 101 ? 10.93 -8.461 5.613 1 90.75 101 ALA A CA 1
ATOM 767 C C . ALA A 1 101 ? 12.07 -9.008 4.758 1 90.75 101 ALA A C 1
ATOM 769 O O . ALA A 1 101 ? 12.094 -10.195 4.43 1 90.75 101 ALA A O 1
ATOM 770 N N . THR A 1 102 ? 12.984 -8.133 4.375 1 91.69 102 THR A N 1
ATOM 771 C CA . THR A 1 102 ? 14.109 -8.547 3.551 1 91.69 102 THR A CA 1
ATOM 772 C C . THR A 1 102 ? 15.016 -9.508 4.316 1 91.69 102 THR A C 1
ATOM 774 O O . THR A 1 102 ? 15.484 -10.508 3.758 1 91.69 102 THR A O 1
ATOM 777 N N . ALA A 1 103 ? 15.25 -9.242 5.555 1 92.56 103 ALA A N 1
ATOM 778 C CA . ALA A 1 103 ? 16.047 -10.133 6.395 1 92.56 103 ALA A CA 1
ATOM 779 C C . ALA A 1 103 ? 15.375 -11.5 6.527 1 92.56 103 ALA A C 1
ATOM 781 O O . ALA A 1 103 ? 16.031 -12.531 6.414 1 92.56 103 ALA A O 1
ATOM 782 N N . TRP A 1 104 ? 14.133 -11.438 6.727 1 88.25 104 TRP A N 1
ATOM 783 C CA . TRP A 1 104 ? 13.375 -12.68 6.84 1 88.25 104 TRP A CA 1
ATOM 784 C C . TRP A 1 104 ? 13.414 -13.469 5.531 1 88.25 104 TRP A C 1
ATOM 786 O O . TRP A 1 104 ? 13.508 -14.695 5.543 1 88.25 104 TRP A O 1
ATOM 796 N N . ALA A 1 105 ? 13.219 -12.766 4.445 1 88.38 105 ALA A N 1
ATOM 797 C CA . ALA A 1 105 ? 13.312 -13.398 3.131 1 88.38 105 ALA A CA 1
ATOM 798 C C . ALA A 1 105 ? 14.664 -14.086 2.941 1 88.38 105 ALA A C 1
ATOM 800 O O . ALA A 1 105 ? 14.75 -15.117 2.268 1 88.38 105 ALA A O 1
ATOM 801 N N . TYR A 1 106 ? 15.625 -13.586 3.533 1 89.75 106 TYR A N 1
ATOM 802 C CA . TYR A 1 106 ? 16.984 -14.109 3.383 1 89.75 106 TYR A CA 1
ATOM 803 C C . TYR A 1 106 ? 17.188 -15.336 4.262 1 89.75 106 TYR A C 1
ATOM 805 O O . TYR A 1 106 ? 17.781 -16.328 3.818 1 89.75 106 TYR A O 1
ATOM 813 N N . VAL A 1 107 ? 16.625 -15.352 5.41 1 88.44 107 VAL A N 1
ATOM 814 C CA . VAL A 1 107 ? 17.031 -16.359 6.391 1 88.44 107 VAL A CA 1
ATOM 815 C C . VAL A 1 107 ? 16.016 -17.5 6.395 1 88.44 107 VAL A C 1
ATOM 817 O O . VAL A 1 107 ? 16.266 -18.547 7.004 1 88.44 107 VAL A O 1
ATOM 820 N N . SER A 1 108 ? 14.953 -17.422 5.695 1 83.56 108 SER A N 1
ATOM 821 C CA . SER A 1 108 ? 13.922 -18.453 5.75 1 83.56 108 SER A CA 1
ATOM 822 C C . SER A 1 108 ? 13.875 -19.25 4.449 1 83.56 108 SER A C 1
ATOM 824 O O . SER A 1 108 ? 12.898 -19.172 3.701 1 83.56 108 SER A O 1
ATOM 826 N N . PRO A 1 109 ? 14.789 -20.141 4.328 1 81.88 109 PRO A N 1
ATOM 827 C CA . PRO A 1 109 ? 14.82 -20.891 3.068 1 81.88 109 PRO A CA 1
ATOM 828 C C . PRO A 1 109 ? 13.633 -21.828 2.914 1 81.88 109 PRO A C 1
ATOM 830 O O . PRO A 1 109 ? 13.266 -22.188 1.792 1 81.88 109 PRO A O 1
ATOM 833 N N . GLU A 1 110 ? 13 -22.125 3.979 1 83.88 110 GLU A N 1
ATOM 834 C CA . GLU A 1 110 ? 11.883 -23.062 3.926 1 83.88 110 GLU A CA 1
ATOM 835 C C . GLU A 1 110 ? 10.617 -22.391 3.418 1 83.88 110 GLU A C 1
ATOM 837 O O . GLU A 1 110 ? 9.695 -23.062 2.947 1 83.88 110 GLU A O 1
ATOM 842 N N . ASN A 1 111 ? 10.617 -21.141 3.504 1 84.81 111 ASN A N 1
ATOM 843 C CA . ASN A 1 111 ? 9.445 -20.406 3.07 1 84.81 111 ASN A CA 1
ATOM 844 C C . ASN A 1 111 ? 9.633 -19.812 1.674 1 84.81 111 ASN A C 1
ATOM 846 O O . ASN A 1 111 ? 10.141 -18.703 1.525 1 84.81 111 ASN A O 1
ATOM 850 N N . SER A 1 112 ? 9.172 -20.547 0.764 1 87.94 112 SER A N 1
ATOM 851 C CA . SER A 1 112 ? 9.391 -20.141 -0.622 1 87.94 112 SER A CA 1
ATOM 852 C C . SER A 1 112 ? 8.586 -18.891 -0.963 1 87.94 112 SER A C 1
ATOM 854 O O . SER A 1 112 ? 8.875 -18.219 -1.952 1 87.94 112 SER A O 1
ATOM 856 N N . LEU A 1 113 ? 7.609 -18.594 -0.115 1 91.12 113 LEU A N 1
ATOM 857 C CA . LEU A 1 113 ? 6.789 -17.406 -0.373 1 91.12 113 LEU A CA 1
ATOM 858 C C . LEU A 1 113 ? 7.594 -16.125 -0.156 1 91.12 113 LEU A C 1
ATOM 860 O O . LEU A 1 113 ? 7.461 -15.172 -0.919 1 91.12 113 LEU A O 1
ATOM 864 N N . LEU A 1 114 ? 8.414 -16.172 0.761 1 89.69 114 LEU A N 1
ATOM 865 C CA . LEU A 1 114 ? 9.188 -14.992 1.096 1 89.69 114 LEU A CA 1
ATOM 866 C C . LEU A 1 114 ? 10.609 -15.102 0.564 1 89.69 114 LEU A C 1
ATOM 868 O O . LEU A 1 114 ? 11.219 -14.102 0.181 1 89.69 114 LEU A O 1
ATOM 872 N N . HIS A 1 115 ? 11.008 -16.328 0.519 1 92.94 115 HIS A N 1
ATOM 873 C CA . HIS A 1 115 ? 12.398 -16.578 0.143 1 92.94 115 HIS A CA 1
ATOM 874 C C . HIS A 1 115 ? 12.539 -16.734 -1.367 1 92.94 115 HIS A C 1
ATOM 876 O O . HIS A 1 115 ? 12.82 -17.828 -1.864 1 92.94 115 HIS A O 1
ATOM 882 N N . ASN A 1 116 ? 12.383 -15.648 -2.064 1 94.06 116 ASN A N 1
ATOM 883 C CA . ASN A 1 116 ? 12.602 -15.609 -3.508 1 94.06 116 ASN A CA 1
ATOM 884 C C . ASN A 1 116 ? 13.164 -14.266 -3.951 1 94.06 116 ASN A C 1
ATOM 886 O O . ASN A 1 116 ? 13.094 -13.281 -3.209 1 94.06 116 ASN A O 1
ATOM 890 N N . GLY A 1 117 ? 13.719 -14.258 -5.086 1 93.62 117 GLY A N 1
ATOM 891 C CA . GLY A 1 117 ? 14.461 -13.109 -5.562 1 93.62 117 GLY A CA 1
ATOM 892 C C . GLY A 1 117 ? 13.609 -11.867 -5.734 1 93.62 117 GLY A C 1
ATOM 893 O O . GLY A 1 117 ? 14.094 -10.742 -5.578 1 93.62 117 GLY A O 1
ATOM 894 N N . LEU A 1 118 ? 12.352 -12.039 -6.062 1 94.62 118 LEU A N 1
ATOM 895 C CA . LEU A 1 118 ? 11.469 -10.906 -6.301 1 94.62 118 LEU A CA 1
ATOM 896 C C . LEU A 1 118 ? 11.148 -10.18 -4.996 1 94.62 118 LEU A C 1
ATOM 898 O O . LEU A 1 118 ? 11.25 -8.953 -4.918 1 94.62 118 LEU A O 1
ATOM 902 N N . VAL A 1 119 ? 10.805 -10.945 -4.023 1 95.38 119 VAL A N 1
ATOM 903 C CA . VAL A 1 119 ? 10.5 -10.383 -2.713 1 95.38 119 VAL A CA 1
ATOM 904 C C . VAL A 1 119 ? 11.734 -9.68 -2.152 1 95.38 119 VAL A C 1
ATOM 906 O O . VAL A 1 119 ? 11.648 -8.562 -1.641 1 95.38 119 VAL A O 1
ATOM 909 N N . PHE A 1 120 ? 12.867 -10.32 -2.293 1 95.25 120 PHE A N 1
ATOM 910 C CA . PHE A 1 120 ? 14.109 -9.758 -1.77 1 95.25 120 PHE A CA 1
ATOM 911 C C . PHE A 1 120 ? 14.477 -8.477 -2.508 1 95.25 120 PHE A C 1
ATOM 913 O O . PHE A 1 120 ? 14.828 -7.477 -1.884 1 95.25 120 PHE A O 1
ATOM 920 N N . ALA A 1 121 ? 14.406 -8.523 -3.803 1 95.19 121 ALA A N 1
ATOM 921 C CA . ALA A 1 121 ? 14.758 -7.352 -4.602 1 95.19 121 ALA A CA 1
ATOM 922 C C . ALA A 1 121 ? 13.836 -6.176 -4.293 1 95.19 121 ALA A C 1
ATOM 924 O O . ALA A 1 121 ? 14.297 -5.043 -4.137 1 95.19 121 ALA A O 1
ATOM 925 N N . TYR A 1 122 ? 12.562 -6.457 -4.254 1 96.81 122 TYR A N 1
ATOM 926 C CA . TYR A 1 122 ? 11.609 -5.41 -3.914 1 96.81 122 TYR A CA 1
ATOM 927 C C . TYR A 1 122 ? 11.914 -4.809 -2.547 1 96.81 122 TYR A C 1
ATOM 929 O O . TYR A 1 122 ? 11.945 -3.586 -2.393 1 96.81 122 TYR A O 1
ATOM 937 N N . GLY A 1 123 ? 12.047 -5.699 -1.558 1 95.69 123 GLY A N 1
ATOM 938 C CA . GLY A 1 123 ? 12.391 -5.23 -0.223 1 95.69 123 GLY A CA 1
ATOM 939 C C . GLY A 1 123 ? 13.656 -4.395 -0.189 1 95.69 123 GLY A C 1
ATOM 940 O O . GLY A 1 123 ? 13.703 -3.359 0.477 1 95.69 123 GLY A O 1
ATOM 941 N N . PHE A 1 124 ? 14.633 -4.82 -0.908 1 95.31 124 PHE A N 1
ATOM 942 C CA . PHE A 1 124 ? 15.922 -4.141 -0.954 1 95.31 124 PHE A CA 1
ATOM 943 C C . PHE A 1 124 ? 15.781 -2.748 -1.554 1 95.31 124 PHE A C 1
ATOM 945 O O . PHE A 1 124 ? 16.312 -1.775 -1.012 1 95.31 124 PHE A O 1
ATOM 952 N N . VAL A 1 125 ? 15.086 -2.607 -2.621 1 96.12 125 VAL A N 1
ATOM 953 C CA . VAL A 1 125 ? 14.867 -1.322 -3.275 1 96.12 125 VAL A CA 1
ATOM 954 C C . VAL A 1 125 ? 14.094 -0.393 -2.344 1 96.12 125 VAL A C 1
ATOM 956 O O . VAL A 1 125 ? 14.438 0.782 -2.201 1 96.12 125 VAL A O 1
ATOM 959 N N . GLU A 1 126 ? 13.078 -0.923 -1.683 1 97 126 GLU A N 1
ATOM 960 C CA . GLU A 1 126 ? 12.289 -0.133 -0.742 1 97 126 GLU A CA 1
ATOM 961 C C . GLU A 1 126 ? 13.148 0.344 0.429 1 97 126 GLU A C 1
ATOM 963 O O . GLU A 1 126 ? 12.961 1.46 0.922 1 97 126 GLU A O 1
ATOM 968 N N . VAL A 1 127 ? 14.016 -0.511 0.851 1 96.88 127 VAL A N 1
ATOM 969 C CA . VAL A 1 127 ? 14.914 -0.109 1.93 1 96.88 127 VAL A CA 1
ATOM 970 C C . VAL A 1 127 ? 15.773 1.069 1.477 1 96.88 127 VAL A C 1
ATOM 972 O O . VAL A 1 127 ? 15.906 2.062 2.195 1 96.88 127 VAL A O 1
ATOM 975 N N . ILE A 1 128 ? 16.297 0.997 0.294 1 96.75 128 ILE A N 1
ATOM 976 C CA . ILE A 1 128 ? 17.172 2.041 -0.231 1 96.75 128 ILE A CA 1
ATOM 977 C C . ILE A 1 128 ? 16.391 3.342 -0.384 1 96.75 128 ILE A C 1
ATOM 979 O O . ILE A 1 128 ? 16.828 4.398 0.07 1 96.75 128 ILE A O 1
ATOM 983 N N . ILE A 1 129 ? 15.234 3.256 -0.974 1 96.56 129 ILE A N 1
ATOM 984 C CA . ILE A 1 129 ? 14.438 4.445 -1.249 1 96.56 129 ILE A CA 1
ATOM 985 C C . ILE A 1 129 ? 14 5.09 0.065 1 96.56 129 ILE A C 1
ATOM 987 O O . ILE A 1 129 ? 14.117 6.309 0.235 1 96.56 129 ILE A O 1
ATOM 991 N N . ASN A 1 130 ? 13.516 4.277 0.946 1 95.88 130 ASN A N 1
ATOM 992 C CA . ASN A 1 130 ? 13.078 4.824 2.227 1 95.88 130 ASN A CA 1
ATOM 993 C C . ASN A 1 130 ? 14.258 5.379 3.027 1 95.88 130 ASN A C 1
ATOM 995 O O . ASN A 1 130 ? 14.102 6.355 3.768 1 95.88 130 ASN A O 1
ATOM 999 N N . PHE A 1 131 ? 15.422 4.766 2.922 1 96.94 131 PHE A N 1
ATOM 1000 C CA . PHE A 1 131 ? 16.609 5.305 3.574 1 96.94 131 PHE A CA 1
ATOM 1001 C C . PHE A 1 131 ? 16.969 6.668 2.998 1 96.94 131 PHE A C 1
ATOM 1003 O O . PHE A 1 131 ? 17.312 7.594 3.742 1 96.94 131 PHE A O 1
ATOM 1010 N N . LEU A 1 132 ? 16.938 6.785 1.723 1 96.62 132 LEU A N 1
ATOM 1011 C CA . LEU A 1 132 ? 17.234 8.055 1.069 1 96.62 132 LEU A CA 1
ATOM 1012 C C . LEU A 1 132 ? 16.25 9.133 1.514 1 96.62 132 LEU A C 1
ATOM 1014 O O . LEU A 1 132 ? 16.641 10.266 1.788 1 96.62 132 LEU A O 1
ATOM 1018 N N . ILE A 1 133 ? 14.953 8.797 1.559 1 94.88 133 ILE A N 1
ATOM 1019 C CA . ILE A 1 133 ? 13.953 9.75 2.033 1 94.88 133 ILE A CA 1
ATOM 1020 C C . ILE A 1 133 ? 14.273 10.164 3.467 1 94.88 133 ILE A C 1
ATOM 1022 O O . ILE A 1 133 ? 14.219 11.344 3.805 1 94.88 133 ILE A O 1
ATOM 1026 N N . TYR A 1 134 ? 14.609 9.203 4.254 1 94.94 134 TYR A N 1
ATOM 1027 C CA . TYR A 1 134 ? 14.906 9.438 5.66 1 94.94 134 TYR A CA 1
ATOM 1028 C C . TYR A 1 134 ? 16.047 10.445 5.812 1 94.94 134 TYR A C 1
ATOM 1030 O O . TYR A 1 134 ? 15.938 11.391 6.602 1 94.94 134 TYR A O 1
ATOM 1038 N N . VAL A 1 135 ? 17.094 10.234 5.105 1 95.56 135 VAL A N 1
ATOM 1039 C CA . VAL A 1 135 ? 18.281 11.086 5.199 1 95.56 135 VAL A CA 1
ATOM 1040 C C . VAL A 1 135 ? 17.922 12.508 4.773 1 95.56 135 VAL A C 1
ATOM 1042 O O . VAL A 1 135 ? 18.266 13.477 5.449 1 95.56 135 VAL A O 1
ATOM 1045 N N . VAL A 1 136 ? 17.188 12.602 3.699 1 94.12 136 VAL A N 1
ATOM 1046 C CA . VAL A 1 136 ? 16.875 13.922 3.17 1 94.12 136 VAL A CA 1
ATOM 1047 C C . VAL A 1 136 ? 15.883 14.625 4.102 1 94.12 136 VAL A C 1
ATOM 1049 O O . VAL A 1 136 ? 16 15.828 4.34 1 94.12 136 VAL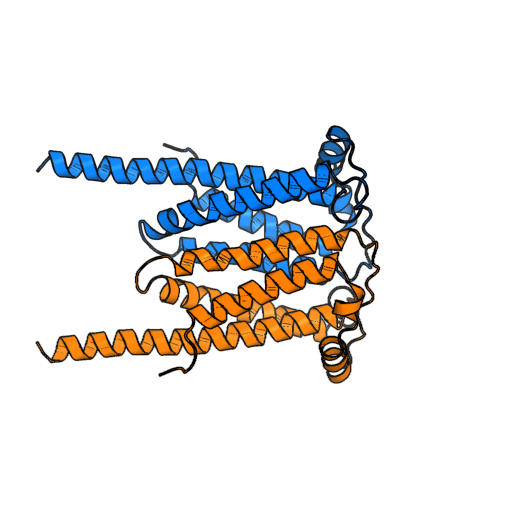 A O 1
ATOM 1052 N N . VAL A 1 137 ? 14.922 13.969 4.609 1 91.06 137 VAL A N 1
ATOM 1053 C CA . VAL A 1 137 ? 13.961 14.531 5.551 1 91.06 137 VAL A CA 1
ATOM 1054 C C . VAL A 1 137 ? 14.695 15.031 6.793 1 91.06 137 VAL A C 1
ATOM 1056 O O . VAL A 1 137 ? 14.367 16.109 7.32 1 91.06 137 VAL A O 1
ATOM 1059 N N . ARG A 1 138 ? 15.648 14.297 7.262 1 92.12 138 ARG A N 1
ATOM 1060 C CA . ARG A 1 138 ? 16.422 14.703 8.422 1 92.12 138 ARG A CA 1
ATOM 1061 C C . ARG A 1 138 ? 17.219 15.977 8.125 1 92.12 138 ARG A C 1
ATOM 1063 O O . ARG A 1 138 ? 17.312 16.875 8.969 1 92.12 138 ARG A O 1
ATOM 1070 N N . GLU A 1 139 ? 17.766 15.992 7.02 1 92.75 139 GLU A N 1
ATOM 1071 C CA . GLU A 1 139 ? 18.5 17.188 6.613 1 92.75 139 GLU A CA 1
ATOM 1072 C C . GLU A 1 139 ? 17.578 18.391 6.527 1 92.75 139 GLU A C 1
ATOM 1074 O O . GLU A 1 139 ? 17.938 19.484 6.992 1 92.75 139 GLU A O 1
ATOM 1079 N N . GLU A 1 140 ? 16.453 18.203 5.926 1 89.88 140 GLU A N 1
ATOM 1080 C CA . GLU A 1 140 ? 15.492 19.297 5.801 1 89.88 140 GLU A CA 1
ATOM 1081 C C . GLU A 1 140 ? 14.992 19.75 7.172 1 89.88 140 GLU A C 1
ATOM 1083 O O . GLU A 1 140 ? 14.789 20.938 7.398 1 89.88 140 GLU A O 1
ATOM 1088 N N . LYS A 1 141 ? 14.734 18.875 7.992 1 88.25 141 LYS A N 1
ATOM 1089 C CA . LYS A 1 141 ? 14.305 19.188 9.352 1 88.25 141 LYS A CA 1
ATOM 1090 C C . LYS A 1 141 ? 15.352 20.016 10.086 1 88.25 141 LYS A C 1
ATOM 1092 O O . LYS A 1 141 ? 15.023 21.016 10.742 1 88.25 141 LYS A O 1
ATOM 1097 N N . ASN A 1 142 ? 16.594 19.656 9.953 1 90.19 142 ASN A N 1
ATOM 1098 C CA . ASN A 1 142 ? 17.688 20.375 10.586 1 90.19 142 ASN A CA 1
ATOM 1099 C C . ASN A 1 142 ? 17.844 21.781 10.023 1 90.19 142 ASN A C 1
ATOM 1101 O O . ASN A 1 142 ? 18.203 22.719 10.742 1 90.19 142 ASN A O 1
ATOM 1105 N N . GLU A 1 143 ? 17.609 21.875 8.805 1 87.44 143 GLU A N 1
ATOM 1106 C CA . GLU A 1 143 ? 17.703 23.188 8.172 1 87.44 143 GLU A CA 1
ATOM 1107 C C . GLU A 1 143 ? 16.625 24.125 8.711 1 87.44 143 GLU A C 1
ATOM 1109 O O . GLU A 1 143 ? 16.875 25.312 8.922 1 87.44 143 GLU A O 1
ATOM 1114 N N . ILE A 1 144 ? 15.445 23.656 8.898 1 85 144 ILE A N 1
ATOM 1115 C CA . ILE A 1 144 ? 14.344 24.453 9.422 1 85 144 ILE A CA 1
ATOM 1116 C C . ILE A 1 144 ? 14.633 24.859 10.859 1 85 144 ILE A C 1
ATOM 1118 O O . ILE A 1 144 ? 14.43 26.016 11.242 1 85 144 ILE A O 1
ATOM 1122 N N . ILE A 1 145 ? 15.062 23.922 11.602 1 85.12 145 ILE A N 1
ATOM 1123 C CA . ILE A 1 145 ? 15.398 24.203 12.992 1 85.12 145 ILE A CA 1
ATOM 1124 C C . ILE A 1 145 ? 16.516 25.234 13.062 1 85.12 145 ILE A C 1
ATOM 1126 O O . ILE A 1 145 ? 16.469 26.156 13.867 1 85.12 145 ILE A O 1
ATOM 1130 N N . GLY A 1 146 ? 17.516 25.094 12.281 1 86.31 146 GLY A N 1
ATOM 1131 C CA . GLY A 1 146 ? 18.625 26.047 12.234 1 86.31 146 GLY A CA 1
ATOM 1132 C C . GLY A 1 146 ? 18.172 27.438 11.859 1 86.31 146 GLY A C 1
ATOM 1133 O O . GLY A 1 146 ? 18.641 28.422 12.438 1 86.31 146 GLY A O 1
ATOM 1134 N N . ALA A 1 147 ? 17.328 27.531 10.93 1 86.75 147 ALA A N 1
ATOM 1135 C CA . ALA A 1 147 ? 16.812 28.828 10.492 1 86.75 147 ALA A CA 1
ATOM 1136 C C . ALA A 1 147 ? 16.016 29.5 11.609 1 86.75 147 ALA A C 1
ATOM 1138 O O . ALA A 1 147 ? 16.094 30.719 11.781 1 86.75 147 ALA A O 1
ATOM 1139 N N . GLU A 1 148 ? 15.281 28.688 12.297 1 85.75 148 GLU A N 1
ATOM 1140 C CA . GLU A 1 148 ? 14.508 29.219 13.422 1 85.75 148 GLU A CA 1
ATOM 1141 C C . GLU A 1 148 ? 15.43 29.734 14.523 1 85.75 148 GLU A C 1
ATOM 1143 O O . GLU A 1 148 ? 15.141 30.766 15.133 1 85.75 148 GLU A O 1
ATOM 1148 N N . ILE A 1 149 ? 16.469 29.109 14.789 1 88.12 149 ILE A N 1
ATOM 1149 C CA . ILE A 1 149 ? 17.438 29.516 15.797 1 88.12 149 ILE A CA 1
ATOM 1150 C C . ILE A 1 149 ? 18.109 30.828 15.359 1 88.12 149 ILE A C 1
ATOM 1152 O O . ILE A 1 149 ? 18.281 31.734 16.172 1 88.12 149 ILE A O 1
ATOM 1156 N N . LYS A 1 150 ? 18.484 30.969 14.219 1 90.12 150 LYS A N 1
ATOM 1157 C CA . LYS A 1 150 ? 19.125 32.156 13.695 1 90.12 150 LYS A CA 1
ATOM 1158 C C . LYS A 1 150 ? 18.188 33.375 13.789 1 90.12 150 LYS A C 1
ATOM 1160 O O . LYS A 1 150 ? 18.625 34.469 14.102 1 90.12 150 LYS A O 1
ATOM 1165 N N . LEU A 1 151 ? 16.984 33.156 13.461 1 88.81 151 LEU A N 1
ATOM 1166 C CA . LEU A 1 151 ? 15.992 34.219 13.539 1 88.81 151 LEU A CA 1
ATOM 1167 C C . LEU A 1 151 ? 15.805 34.688 14.977 1 88.81 151 LEU A C 1
ATOM 1169 O O . LEU A 1 151 ? 15.633 35.906 15.227 1 88.81 151 LEU A O 1
ATOM 1173 N N . ARG A 1 152 ? 15.859 33.844 15.883 1 89.5 152 ARG A N 1
ATOM 1174 C CA . ARG A 1 152 ? 15.688 34.156 17.297 1 89.5 152 ARG A CA 1
ATOM 1175 C C . ARG A 1 152 ? 16.891 34.906 17.828 1 89.5 152 ARG A C 1
ATOM 1177 O O . ARG A 1 152 ? 16.766 35.719 18.766 1 89.5 152 ARG A O 1
ATOM 1184 N N . HIS A 1 153 ? 17.953 34.688 17.391 1 88.31 153 HIS A N 1
ATOM 1185 C CA . HIS A 1 153 ? 19.141 35.375 17.859 1 88.31 153 HIS A CA 1
ATOM 1186 C C . HIS A 1 153 ? 19.25 36.781 17.281 1 88.31 153 HIS A C 1
ATOM 1188 O O . HIS A 1 153 ? 19.906 37.625 17.844 1 88.31 153 HIS A O 1
ATOM 1194 N N . GLN A 1 154 ? 18.844 37 16.234 1 80.94 154 GLN A N 1
ATOM 1195 C CA . GLN A 1 154 ? 18.859 38.312 15.617 1 80.94 154 GLN A CA 1
ATOM 1196 C C . GLN A 1 154 ? 17.875 39.25 16.312 1 80.94 154 GLN A C 1
ATOM 1198 O O . GLN A 1 154 ? 18.016 40.469 16.234 1 80.94 154 GLN A O 1
ATOM 1203 N N . ASP A 1 155 ? 16.906 38.812 17 1 63.5 155 ASP A N 1
ATOM 1204 C CA . ASP A 1 155 ? 16.031 39.656 17.79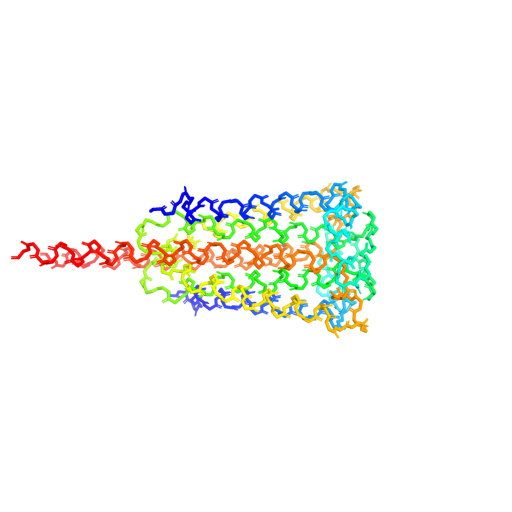7 1 63.5 155 ASP A CA 1
ATOM 1205 C C . ASP A 1 155 ? 16.609 39.906 19.188 1 63.5 155 ASP A C 1
ATOM 1207 O O . ASP A 1 155 ? 16.484 41 19.734 1 63.5 155 ASP A O 1
ATOM 1211 N N . MET B 1 1 ? -23.531 13.695 15.883 1 54.97 1 MET B N 1
ATOM 1212 C CA . MET B 1 1 ? -22.141 13.297 16.031 1 54.97 1 MET B CA 1
ATOM 1213 C C . MET B 1 1 ? -21.906 11.906 15.453 1 54.97 1 MET B C 1
ATOM 1215 O O . MET B 1 1 ? -22.797 11.055 15.492 1 54.97 1 MET B O 1
ATOM 1219 N N . ALA B 1 2 ? -21.062 11.828 14.406 1 59.91 2 ALA B N 1
ATOM 1220 C CA . ALA B 1 2 ? -20.875 10.477 13.883 1 59.91 2 ALA B CA 1
ATOM 1221 C C . ALA B 1 2 ? -20.5 9.508 15 1 59.91 2 ALA B C 1
ATOM 1223 O O . ALA B 1 2 ? -19.75 9.852 15.906 1 59.91 2 ALA B O 1
ATOM 1224 N N . LEU B 1 3 ? -21.156 8.406 15.195 1 72.12 3 LEU B N 1
ATOM 1225 C CA . LEU B 1 3 ? -20.969 7.355 16.188 1 72.12 3 LEU B CA 1
ATOM 1226 C C . LEU B 1 3 ? -19.516 6.883 16.188 1 72.12 3 LEU B C 1
ATOM 1228 O O . LEU B 1 3 ? -18.953 6.574 17.25 1 72.12 3 LEU B O 1
ATOM 1232 N N . VAL B 1 4 ? -18.828 6.805 15.023 1 86.94 4 VAL B N 1
ATOM 1233 C CA . VAL B 1 4 ? -17.469 6.312 14.93 1 86.94 4 VAL B CA 1
ATOM 1234 C C . VAL B 1 4 ? -16.578 7.387 14.312 1 86.94 4 VAL B C 1
ATOM 1236 O O . VAL B 1 4 ? -16.953 8.023 13.32 1 86.94 4 VAL B O 1
ATOM 1239 N N . SER B 1 5 ? -15.547 7.699 14.938 1 90.31 5 SER B N 1
ATOM 1240 C CA . SER B 1 5 ? -14.609 8.703 14.453 1 90.31 5 SER B CA 1
ATOM 1241 C C . SER B 1 5 ? -13.875 8.219 13.203 1 90.31 5 SER B C 1
ATOM 1243 O O . SER B 1 5 ? -13.789 7.012 12.961 1 90.31 5 SER B O 1
ATOM 1245 N N . ALA B 1 6 ? -13.438 9.109 12.398 1 90.75 6 ALA B N 1
ATOM 1246 C CA . ALA B 1 6 ? -12.641 8.766 11.219 1 90.75 6 ALA B CA 1
ATOM 1247 C C . ALA B 1 6 ? -11.375 8.008 11.617 1 90.75 6 ALA B C 1
ATOM 1249 O O . ALA B 1 6 ? -10.945 7.09 10.914 1 90.75 6 ALA B O 1
ATOM 1250 N N . LYS B 1 7 ? -10.805 8.391 12.734 1 90.25 7 LYS B N 1
ATOM 1251 C CA . LYS B 1 7 ? -9.602 7.715 13.234 1 90.25 7 LYS B CA 1
ATOM 1252 C C . LYS B 1 7 ? -9.867 6.23 13.469 1 90.25 7 LYS B C 1
ATOM 1254 O O . LYS B 1 7 ? -9.031 5.387 13.148 1 90.25 7 LYS B O 1
ATOM 1259 N N . THR B 1 8 ? -11.023 5.93 13.977 1 93.56 8 THR B N 1
ATOM 1260 C CA . THR B 1 8 ? -11.375 4.547 14.273 1 93.56 8 THR B CA 1
ATOM 1261 C C . THR B 1 8 ? -11.508 3.736 12.992 1 93.56 8 THR B C 1
ATOM 1263 O O . THR B 1 8 ? -11.031 2.6 12.914 1 93.56 8 THR B O 1
ATOM 1266 N N . ILE B 1 9 ? -12.102 4.301 11.992 1 95.25 9 ILE B N 1
ATOM 1267 C CA . ILE B 1 9 ? -12.305 3.582 10.742 1 95.25 9 ILE B CA 1
ATOM 1268 C C . ILE B 1 9 ? -10.969 3.393 10.023 1 95.25 9 ILE B C 1
ATOM 1270 O O . ILE B 1 9 ? -10.727 2.354 9.406 1 95.25 9 ILE B O 1
ATOM 1274 N N . ILE B 1 10 ? -10.133 4.355 10.109 1 93.25 10 ILE B N 1
ATOM 1275 C CA . ILE B 1 10 ? -8.805 4.254 9.508 1 93.25 10 ILE B CA 1
ATOM 1276 C C . ILE B 1 10 ? -8.016 3.137 10.195 1 93.25 10 ILE B C 1
ATOM 1278 O O . ILE B 1 10 ? -7.344 2.346 9.531 1 93.25 10 ILE B O 1
ATOM 1282 N N . LEU B 1 11 ? -8.164 3.08 11.531 1 94.12 11 LEU B N 1
ATOM 1283 C CA . LEU B 1 11 ? -7.504 2.01 12.266 1 94.12 11 LEU B CA 1
ATOM 1284 C C . LEU B 1 11 ? -8.078 0.65 11.891 1 94.12 11 LEU B C 1
ATOM 1286 O O . LEU B 1 11 ? -7.348 -0.335 11.789 1 94.12 11 LEU B O 1
ATOM 1290 N N . PHE B 1 12 ? -9.352 0.661 11.727 1 95.88 12 PHE B N 1
ATOM 1291 C CA . PHE B 1 12 ? -10 -0.565 11.273 1 95.88 12 PHE B CA 1
ATOM 1292 C C . PHE B 1 12 ? -9.453 -1.006 9.93 1 95.88 12 PHE B C 1
ATOM 1294 O O . PHE B 1 12 ? -9.148 -2.186 9.727 1 95.88 12 PHE B O 1
ATOM 1301 N N . ARG B 1 13 ? -9.32 -0.131 8.992 1 96.19 13 ARG B N 1
ATOM 1302 C CA . ARG B 1 13 ? -8.773 -0.438 7.676 1 96.19 13 ARG B CA 1
ATOM 1303 C C . ARG B 1 13 ? -7.352 -0.982 7.785 1 96.19 13 ARG B C 1
ATOM 1305 O O . ARG B 1 13 ? -6.988 -1.932 7.086 1 96.19 13 ARG B O 1
ATOM 1312 N N . SER B 1 14 ? -6.59 -0.332 8.633 1 95.31 14 SER B N 1
ATOM 1313 C CA . SER B 1 14 ? -5.223 -0.795 8.844 1 95.31 14 SER B CA 1
ATOM 1314 C C . SER B 1 14 ? -5.195 -2.232 9.352 1 95.31 14 SER B C 1
ATOM 1316 O O . SER B 1 14 ? -4.441 -3.062 8.844 1 95.31 14 SER B O 1
ATOM 1318 N N . CYS B 1 15 ? -6.012 -2.537 10.32 1 96.56 15 CYS B N 1
ATOM 1319 C CA . CYS B 1 15 ? -6.094 -3.887 10.867 1 96.56 15 CYS B CA 1
ATOM 1320 C C . CYS B 1 15 ? -6.547 -4.879 9.805 1 96.56 15 CYS B C 1
ATOM 1322 O O . CYS B 1 15 ? -6.043 -6 9.742 1 96.56 15 CYS B O 1
ATOM 1324 N N . PHE B 1 16 ? -7.48 -4.461 9.055 1 97.38 16 PHE B N 1
ATOM 1325 C CA . PHE B 1 16 ? -7.98 -5.305 7.977 1 97.38 16 PHE B CA 1
ATOM 1326 C C . PHE B 1 16 ? -6.859 -5.66 7.008 1 97.38 16 PHE B C 1
ATOM 1328 O O . PHE B 1 16 ? -6.695 -6.828 6.645 1 97.38 16 PHE B O 1
ATOM 1335 N N . LEU B 1 17 ? -6.094 -4.691 6.562 1 97.44 17 LEU B N 1
ATOM 1336 C CA . LEU B 1 17 ? -5 -4.914 5.621 1 97.44 17 LEU B CA 1
ATOM 1337 C C . LEU B 1 17 ? -3.939 -5.828 6.227 1 97.44 17 LEU B C 1
ATOM 1339 O O . LEU B 1 17 ? -3.426 -6.723 5.551 1 97.44 17 LEU B O 1
ATOM 1343 N N . TRP B 1 18 ? -3.658 -5.602 7.504 1 97.06 18 TRP B N 1
ATOM 1344 C CA . TRP B 1 18 ? -2.682 -6.445 8.188 1 97.06 18 TRP B CA 1
ATOM 1345 C C . TRP B 1 18 ? -3.178 -7.883 8.289 1 97.06 18 TRP B C 1
ATOM 1347 O O . TRP B 1 18 ? -2.428 -8.828 8.023 1 97.06 18 TRP B O 1
ATOM 1357 N N . SER B 1 19 ? -4.43 -8.023 8.656 1 97.06 19 SER B N 1
ATOM 1358 C CA . SER B 1 19 ? -5.012 -9.359 8.758 1 97.06 19 SER B CA 1
ATOM 1359 C C . SER B 1 19 ? -5.031 -10.062 7.41 1 97.06 19 SER B C 1
ATOM 1361 O O . SER B 1 19 ? -4.695 -11.242 7.316 1 97.06 19 SER B O 1
ATOM 1363 N N . LEU B 1 20 ? -5.43 -9.352 6.434 1 97.44 20 LEU B N 1
ATOM 1364 C CA . LEU B 1 20 ? -5.465 -9.938 5.094 1 97.44 20 LEU B CA 1
ATOM 1365 C C . LEU B 1 20 ? -4.07 -10.383 4.66 1 97.44 20 LEU B C 1
ATOM 1367 O O . LEU B 1 20 ? -3.906 -11.477 4.117 1 97.44 20 LEU B O 1
ATOM 1371 N N . GLY B 1 21 ? -3.047 -9.492 4.855 1 96.69 21 GLY B N 1
ATOM 1372 C CA . GLY B 1 21 ? -1.68 -9.875 4.535 1 96.69 21 GLY B CA 1
ATOM 1373 C C . GLY B 1 21 ? -1.223 -11.125 5.254 1 96.69 21 GLY B C 1
ATOM 1374 O O . GLY B 1 21 ? -0.64 -12.023 4.641 1 96.69 21 GLY B O 1
ATOM 1375 N N . TYR B 1 22 ? -1.563 -11.234 6.461 1 95.94 22 TYR B N 1
ATOM 1376 C CA . TYR B 1 22 ? -1.198 -12.383 7.273 1 95.94 22 TYR B CA 1
ATOM 1377 C C . TYR B 1 22 ? -1.912 -13.641 6.785 1 95.94 22 TYR B C 1
ATOM 1379 O O . TYR B 1 22 ? -1.286 -14.688 6.602 1 95.94 22 TYR B O 1
ATOM 1387 N N . MET B 1 23 ? -3.188 -13.523 6.566 1 96.69 23 MET B N 1
ATOM 1388 C CA . MET B 1 23 ? -3.994 -14.688 6.191 1 96.69 23 MET B CA 1
ATOM 1389 C C . MET B 1 23 ? -3.605 -15.195 4.809 1 96.69 23 MET B C 1
ATOM 1391 O O . MET B 1 23 ? -3.67 -16.391 4.547 1 96.69 23 MET B O 1
ATOM 1395 N N . LEU B 1 24 ? -3.172 -14.344 3.918 1 95.69 24 LEU B N 1
ATOM 1396 C CA . LEU B 1 24 ? -2.783 -14.758 2.574 1 95.69 24 LEU B CA 1
ATOM 1397 C C . LEU B 1 24 ? -1.525 -15.617 2.611 1 95.69 24 LEU B C 1
ATOM 1399 O O . LEU B 1 24 ? -1.368 -16.531 1.797 1 95.69 24 LEU B O 1
ATOM 1403 N N . VAL B 1 25 ? -0.663 -15.344 3.574 1 92.62 25 VAL B N 1
ATOM 1404 C CA . VAL B 1 25 ? 0.566 -16.125 3.693 1 92.62 25 VAL B CA 1
ATOM 1405 C C . VAL B 1 25 ? 0.286 -17.422 4.449 1 92.62 25 VAL B C 1
ATOM 1407 O O . VAL B 1 25 ? 0.804 -18.484 4.086 1 92.62 25 VAL B O 1
ATOM 1410 N N . MET B 1 26 ? -0.605 -17.344 5.398 1 94 26 MET B N 1
ATOM 1411 C CA . MET B 1 26 ? -0.846 -18.5 6.266 1 94 26 MET B CA 1
ATOM 1412 C C . MET B 1 26 ? -1.842 -19.469 5.625 1 94 26 MET B C 1
ATOM 1414 O O . MET B 1 26 ? -1.66 -20.688 5.684 1 94 26 MET B O 1
ATOM 1418 N N . SER B 1 27 ? -2.814 -18.891 5.027 1 94.81 27 SER B N 1
ATOM 1419 C CA . SER B 1 27 ? -3.871 -19.719 4.469 1 94.81 27 SER B CA 1
ATOM 1420 C C . SER B 1 27 ? -4.566 -19.031 3.301 1 94.81 27 SER B C 1
ATOM 1422 O O . SER B 1 27 ? -5.727 -18.641 3.41 1 94.81 27 SER B O 1
ATOM 1424 N N . PRO B 1 28 ? -3.865 -19.047 2.166 1 94.19 28 PRO B N 1
ATOM 1425 C CA . PRO B 1 28 ? -4.426 -18.328 1.023 1 94.19 28 PRO B CA 1
ATOM 1426 C C . PRO B 1 28 ? -5.77 -18.891 0.57 1 94.19 28 PRO B C 1
ATOM 1428 O O . PRO B 1 28 ? -6.648 -18.141 0.14 1 94.19 28 PRO B O 1
ATOM 1431 N N . LYS B 1 29 ? -6.008 -20.125 0.683 1 93.44 29 LYS B N 1
ATOM 1432 C CA . LYS B 1 29 ? -7.262 -20.75 0.264 1 93.44 29 LYS B CA 1
ATOM 1433 C C . LYS B 1 29 ? -8.422 -20.297 1.152 1 93.44 29 LYS B C 1
ATOM 1435 O O . LYS B 1 29 ? -9.539 -20.125 0.676 1 93.44 29 LYS B O 1
ATOM 1440 N N . LYS B 1 30 ? -8.062 -20.125 2.389 1 93.94 30 LYS B N 1
ATOM 1441 C CA . LYS B 1 30 ? -9.102 -19.656 3.297 1 93.94 30 LYS B CA 1
ATOM 1442 C C . LYS B 1 30 ? -9.57 -18.25 2.9 1 93.94 30 LYS B C 1
ATOM 1444 O O . LYS B 1 30 ? -10.742 -17.906 3.092 1 93.94 30 LYS B O 1
ATOM 1449 N N . VAL B 1 31 ? -8.711 -17.5 2.354 1 94.88 31 VAL B N 1
ATOM 1450 C CA . VAL B 1 31 ? -9.047 -16.141 1.944 1 94.88 31 VAL B CA 1
ATOM 1451 C C . VAL B 1 31 ? -9.828 -16.172 0.631 1 94.88 31 VAL B C 1
ATOM 1453 O O . VAL B 1 31 ? -10.906 -15.586 0.526 1 94.88 31 VAL B O 1
ATOM 1456 N N . SER B 1 32 ? -9.297 -16.906 -0.328 1 93.56 32 SER B N 1
ATOM 1457 C CA . SER B 1 32 ? -9.906 -16.922 -1.654 1 93.56 32 SER B CA 1
ATOM 1458 C C . SER B 1 32 ? -11.234 -17.656 -1.643 1 93.56 32 SER B C 1
ATOM 1460 O O . SER B 1 32 ? -12.125 -17.359 -2.436 1 93.56 32 SER B O 1
ATOM 1462 N N . GLU B 1 33 ? -11.367 -18.594 -0.722 1 92.88 33 GLU B N 1
ATOM 1463 C CA . GLU B 1 33 ? -12.586 -19.391 -0.666 1 92.88 33 GLU B CA 1
ATOM 1464 C C . GLU B 1 33 ? -13.469 -18.969 0.508 1 92.88 33 GLU B C 1
ATOM 1466 O O . GLU B 1 33 ? -14.398 -19.688 0.882 1 92.88 33 GLU B O 1
ATOM 1471 N N . HIS B 1 34 ? -13.047 -17.859 1.094 1 93.56 34 HIS B N 1
ATOM 1472 C CA . HIS B 1 34 ? -13.898 -17.344 2.15 1 93.56 34 HIS B CA 1
ATOM 1473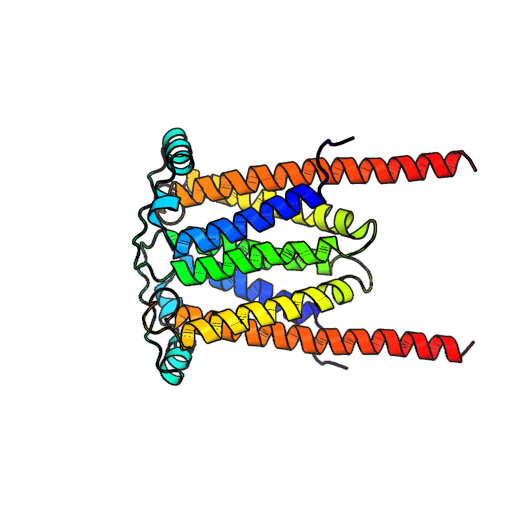 C C . HIS B 1 34 ? -15.328 -17.141 1.65 1 93.56 34 HIS B C 1
ATOM 1475 O O . HIS B 1 34 ? -15.539 -16.641 0.539 1 93.56 34 HIS B O 1
ATOM 1481 N N . PRO B 1 35 ? -16.391 -17.516 2.434 1 95.12 35 PRO B N 1
ATOM 1482 C CA . PRO B 1 35 ? -17.781 -17.422 1.991 1 95.12 35 PRO B CA 1
ATOM 1483 C C . PRO B 1 35 ? -18.156 -16.031 1.494 1 95.12 35 PRO B C 1
ATOM 1485 O O . PRO B 1 35 ? -18.875 -15.898 0.5 1 95.12 35 PRO B O 1
ATOM 1488 N N . LEU B 1 36 ? -17.703 -15.062 2.121 1 93.06 36 LEU B N 1
ATOM 1489 C CA . LEU B 1 36 ? -18.016 -13.695 1.704 1 93.06 36 LEU B CA 1
ATOM 1490 C C . LEU B 1 36 ? -17.422 -13.398 0.328 1 93.06 36 LEU B C 1
ATOM 1492 O O . LEU B 1 36 ? -18.062 -12.742 -0.496 1 93.06 36 LEU B O 1
ATOM 1496 N N . VAL B 1 37 ? -16.219 -13.789 0.085 1 94.06 37 VAL B N 1
ATOM 1497 C CA . VAL B 1 37 ? -15.562 -13.586 -1.198 1 94.06 37 VAL B CA 1
ATOM 1498 C C . VAL B 1 37 ? -16.312 -14.328 -2.297 1 94.06 37 VAL B C 1
ATOM 1500 O O . VAL B 1 37 ? -16.609 -13.758 -3.354 1 94.06 37 VAL B O 1
ATOM 1503 N N . LEU B 1 38 ? -16.703 -15.586 -2.016 1 94.88 38 LEU B N 1
ATOM 1504 C CA . LEU B 1 38 ? -17.422 -16.406 -2.988 1 94.88 38 LEU B CA 1
ATOM 1505 C C . LEU B 1 38 ? -18.812 -15.844 -3.26 1 94.88 38 LEU B C 1
ATOM 1507 O O . LEU B 1 38 ? -19.25 -15.805 -4.41 1 94.88 38 LEU B O 1
ATOM 1511 N N . LEU B 1 39 ? -19.438 -15.414 -2.205 1 94.31 39 LEU B N 1
ATOM 1512 C CA . LEU B 1 39 ? -20.781 -14.867 -2.334 1 94.31 39 LEU B CA 1
ATOM 1513 C C . LEU B 1 39 ? -20.781 -13.594 -3.182 1 94.31 39 LEU B C 1
ATOM 1515 O O . LEU B 1 39 ? -21.609 -13.438 -4.074 1 94.31 39 LEU B O 1
ATOM 1519 N N . ILE B 1 40 ? -19.875 -12.75 -2.918 1 92 40 ILE B N 1
ATOM 1520 C CA . ILE B 1 40 ? -19.75 -11.5 -3.662 1 92 40 ILE B CA 1
ATOM 1521 C C . ILE B 1 40 ? -19.422 -11.805 -5.121 1 92 40 ILE B C 1
ATOM 1523 O O . ILE B 1 40 ? -20.031 -11.219 -6.031 1 92 40 ILE B O 1
ATOM 1527 N N . GLY B 1 41 ? -18.5 -12.664 -5.344 1 91.38 41 GLY B N 1
ATOM 1528 C CA . GLY B 1 41 ? -18.156 -13.055 -6.703 1 91.38 41 GLY B CA 1
ATOM 1529 C C . GLY B 1 41 ? -19.328 -13.656 -7.461 1 91.38 41 GLY B C 1
ATOM 1530 O O . GLY B 1 41 ? -19.578 -13.312 -8.617 1 91.38 41 GLY B O 1
ATOM 1531 N N . GLN B 1 42 ? -20.062 -14.484 -6.844 1 91.88 42 GLN B N 1
ATOM 1532 C CA . GLN B 1 42 ? -21.203 -15.156 -7.465 1 91.88 42 GLN B CA 1
ATOM 1533 C C . GLN B 1 42 ? -22.312 -14.164 -7.781 1 91.88 42 GLN B C 1
ATOM 1535 O O . GLN B 1 42 ? -22.938 -14.234 -8.844 1 91.88 42 GLN B O 1
ATOM 1540 N N . ALA B 1 43 ? -22.547 -13.359 -6.855 1 92.31 43 ALA B N 1
ATOM 1541 C CA . ALA B 1 43 ? -23.578 -12.352 -7.055 1 92.31 43 ALA B CA 1
ATOM 1542 C C . ALA B 1 43 ? -23.281 -11.5 -8.289 1 92.31 43 ALA B C 1
ATOM 1544 O O . ALA B 1 43 ? -24.203 -11.062 -8.984 1 92.31 43 ALA B O 1
ATOM 1545 N N . MET B 1 44 ? -22.031 -11.305 -8.586 1 92 44 MET B N 1
ATOM 1546 C CA . MET B 1 44 ? -21.609 -10.461 -9.703 1 92 44 MET B CA 1
ATOM 1547 C C . MET B 1 44 ? -21.234 -11.312 -10.914 1 92 44 MET B C 1
ATOM 1549 O O . MET B 1 44 ? -20.781 -10.781 -11.93 1 92 44 MET B O 1
ATOM 1553 N N . GLU B 1 45 ? -21.359 -12.594 -10.805 1 92.56 45 GLU B N 1
ATOM 1554 C CA . GLU B 1 45 ? -21.078 -13.547 -11.875 1 92.56 45 GLU B CA 1
ATOM 1555 C C . GLU B 1 45 ? -19.609 -13.508 -12.273 1 92.56 45 GLU B C 1
ATOM 1557 O O . GLU B 1 45 ? -19.281 -13.492 -13.461 1 92.56 45 GLU B O 1
ATOM 1562 N N . ILE B 1 46 ? -18.797 -13.375 -11.352 1 94.06 46 ILE B N 1
ATOM 1563 C CA . ILE B 1 46 ? -17.359 -13.391 -11.523 1 94.06 46 ILE B CA 1
ATOM 1564 C C . ILE B 1 46 ? -16.781 -14.719 -11.008 1 94.06 46 ILE B C 1
ATOM 1566 O O . ILE B 1 46 ? -17.172 -15.188 -9.938 1 94.06 46 ILE B O 1
ATOM 1570 N N . PRO B 1 47 ? -15.961 -15.258 -11.781 1 93.25 47 PRO B N 1
ATOM 1571 C CA . PRO B 1 47 ? -15.398 -16.547 -11.352 1 93.25 47 PRO B CA 1
ATOM 1572 C C . PRO B 1 47 ? -14.539 -16.422 -10.094 1 93.25 47 PRO B C 1
ATOM 1574 O O . PRO B 1 47 ? -13.969 -15.359 -9.836 1 93.25 47 PRO B O 1
ATOM 1577 N N . PRO B 1 48 ? -14.477 -17.484 -9.312 1 93.25 48 PRO B N 1
ATOM 1578 C CA . PRO B 1 48 ? -13.617 -17.453 -8.125 1 93.25 48 PRO B CA 1
ATOM 1579 C C . PRO B 1 48 ? -12.133 -17.422 -8.477 1 93.25 48 PRO B C 1
ATOM 1581 O O . PRO B 1 48 ? -11.742 -17.828 -9.578 1 93.25 48 PRO B O 1
ATOM 1584 N N . ALA B 1 49 ? -11.414 -16.875 -7.551 1 93.12 49 ALA B N 1
ATOM 1585 C CA . ALA B 1 49 ? -9.961 -16.875 -7.715 1 93.12 49 ALA B CA 1
ATOM 1586 C C . ALA B 1 49 ? -9.367 -18.203 -7.285 1 93.12 49 ALA B C 1
ATOM 1588 O O . ALA B 1 49 ? -9.781 -18.797 -6.281 1 93.12 49 ALA B O 1
ATOM 1589 N N . HIS B 1 50 ? -8.477 -18.656 -8.086 1 91.31 50 HIS B N 1
ATOM 1590 C CA . HIS B 1 50 ? -7.738 -19.875 -7.754 1 91.31 50 HIS B CA 1
ATOM 1591 C C . HIS B 1 50 ? -6.297 -19.547 -7.371 1 91.31 50 HIS B C 1
ATOM 1593 O O . HIS B 1 50 ? -5.496 -19.156 -8.227 1 91.31 50 HIS B O 1
ATOM 1599 N N . ILE B 1 51 ? -6.082 -19.734 -6.066 1 93.12 51 ILE B N 1
ATOM 1600 C CA . ILE B 1 51 ? -4.758 -19.391 -5.555 1 93.12 51 ILE B CA 1
ATOM 1601 C C . ILE B 1 51 ? -4.098 -20.641 -4.969 1 93.12 51 ILE B C 1
ATOM 1603 O O . ILE B 1 51 ? -4.68 -21.312 -4.117 1 93.12 51 ILE B O 1
ATOM 1607 N N . GLU B 1 52 ? -2.943 -20.875 -5.426 1 91.69 52 GLU B N 1
ATOM 1608 C CA . GLU B 1 52 ? -2.164 -21.984 -4.883 1 91.69 52 GLU B CA 1
ATOM 1609 C C . GLU B 1 52 ? -1.379 -21.547 -3.648 1 91.69 52 GLU B C 1
ATOM 1611 O O . GLU B 1 52 ? -0.864 -20.438 -3.592 1 91.69 52 GLU B O 1
ATOM 1616 N N . ASP B 1 53 ? -1.18 -22.5 -2.746 1 91.62 53 ASP B N 1
ATOM 1617 C CA . ASP B 1 53 ? -0.455 -22.219 -1.512 1 91.62 53 ASP B CA 1
ATOM 1618 C C . ASP B 1 53 ? 1.011 -21.891 -1.797 1 91.62 53 ASP B C 1
ATOM 1620 O O . ASP B 1 53 ? 1.646 -21.141 -1.047 1 91.62 53 ASP B O 1
ATOM 1624 N N . SER B 1 54 ? 1.492 -22.422 -2.91 1 91.31 54 SER B N 1
ATOM 1625 C CA . SER B 1 54 ? 2.908 -22.266 -3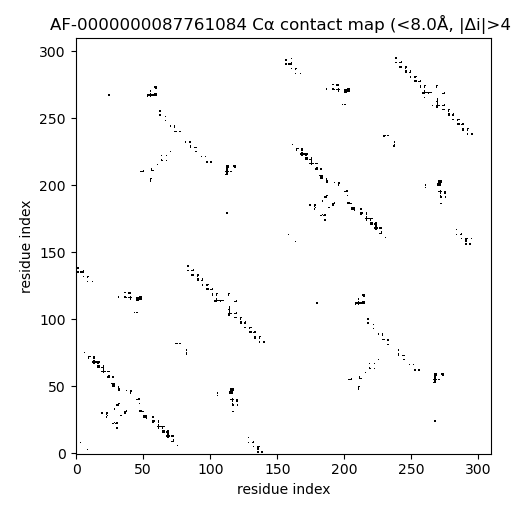.223 1 91.31 54 SER B CA 1
ATOM 1626 C C . SER B 1 54 ? 3.143 -21.031 -4.094 1 91.31 54 SER B C 1
ATOM 1628 O O . SER B 1 54 ? 4.254 -20.812 -4.582 1 91.31 54 SER B O 1
ATOM 1630 N N . ASN B 1 55 ? 2.053 -20.25 -4.309 1 94.25 55 ASN B N 1
ATOM 1631 C CA . ASN B 1 55 ? 2.182 -19.062 -5.141 1 94.25 55 ASN B CA 1
ATOM 1632 C C . ASN B 1 55 ? 3.17 -18.062 -4.547 1 94.25 55 ASN B C 1
ATOM 1634 O O . ASN B 1 55 ? 2.938 -17.531 -3.463 1 94.25 55 ASN B O 1
ATOM 1638 N N . GLN B 1 56 ? 4.176 -17.766 -5.211 1 94 56 GLN B N 1
ATOM 1639 C CA . GLN B 1 56 ? 5.289 -16.984 -4.668 1 94 56 GLN B CA 1
ATOM 1640 C C . GLN B 1 56 ? 4.938 -15.508 -4.582 1 94 56 GLN B C 1
ATOM 1642 O O . GLN B 1 56 ? 5.668 -14.727 -3.965 1 94 56 GLN B O 1
ATOM 1647 N N . LEU B 1 57 ? 3.805 -15.086 -5.172 1 95.94 57 LEU B N 1
ATOM 1648 C CA . LEU B 1 57 ? 3.377 -13.695 -5.094 1 95.94 57 LEU B CA 1
ATOM 1649 C C . LEU B 1 57 ? 2.723 -13.398 -3.746 1 95.94 57 LEU B C 1
ATOM 1651 O O . LEU B 1 57 ? 2.535 -12.234 -3.383 1 95.94 57 LEU B O 1
ATOM 1655 N N . LEU B 1 58 ? 2.404 -14.438 -3.035 1 96.88 58 LEU B N 1
ATOM 1656 C CA . LEU B 1 58 ? 1.715 -14.266 -1.761 1 96.88 58 LEU B CA 1
ATOM 1657 C C . LEU B 1 58 ? 2.586 -13.5 -0.771 1 96.88 58 LEU B C 1
ATOM 1659 O O . LEU B 1 58 ? 2.09 -12.641 -0.038 1 96.88 58 LEU B O 1
ATOM 1663 N N . GLY B 1 59 ? 3.826 -13.844 -0.755 1 94.81 59 GLY B N 1
ATOM 1664 C CA . GLY B 1 59 ? 4.73 -13.125 0.126 1 94.81 59 GLY B CA 1
ATOM 1665 C C . GLY B 1 59 ? 4.828 -11.648 -0.196 1 94.81 59 GLY B C 1
ATOM 1666 O O . GLY B 1 59 ? 4.73 -10.805 0.698 1 94.81 59 GLY B O 1
ATOM 1667 N N . LEU B 1 60 ? 5.02 -11.359 -1.436 1 96.12 60 LEU B N 1
ATOM 1668 C CA . LEU B 1 60 ? 5.113 -9.969 -1.877 1 96.12 60 LEU B CA 1
ATOM 1669 C C . LEU B 1 60 ? 3.824 -9.211 -1.573 1 96.12 60 LEU B C 1
ATOM 1671 O O . LEU B 1 60 ? 3.863 -8.086 -1.067 1 96.12 60 LEU B O 1
ATOM 1675 N N . LEU B 1 61 ? 2.775 -9.828 -1.871 1 97.25 61 LEU B N 1
ATOM 1676 C CA . LEU B 1 61 ? 1.473 -9.227 -1.613 1 97.25 61 LEU B CA 1
ATOM 1677 C C . LEU B 1 61 ? 1.292 -8.938 -0.126 1 97.25 61 LEU B C 1
ATOM 1679 O O . LEU B 1 61 ? 0.806 -7.867 0.249 1 97.25 61 LEU B O 1
ATOM 1683 N N . ALA B 1 62 ? 1.65 -9.836 0.684 1 96.25 62 ALA B N 1
ATOM 1684 C CA . ALA B 1 62 ? 1.538 -9.656 2.129 1 96.25 62 ALA B CA 1
ATOM 1685 C C . ALA B 1 62 ? 2.354 -8.461 2.6 1 96.25 62 ALA B C 1
ATOM 1687 O O . ALA B 1 62 ? 1.863 -7.629 3.371 1 96.25 62 ALA B O 1
ATOM 1688 N N . ILE B 1 63 ? 3.527 -8.328 2.15 1 95.25 63 ILE B N 1
ATOM 1689 C CA . ILE B 1 63 ? 4.406 -7.234 2.551 1 95.25 63 ILE B CA 1
ATOM 1690 C C . ILE B 1 63 ? 3.799 -5.902 2.123 1 95.25 63 ILE B C 1
ATOM 1692 O O . ILE B 1 63 ? 3.793 -4.938 2.895 1 95.25 63 ILE B O 1
ATOM 1696 N N . VAL B 1 64 ? 3.322 -5.883 0.947 1 96.12 64 VAL B N 1
ATOM 1697 C CA . VAL B 1 64 ? 2.752 -4.648 0.423 1 96.12 64 VAL B CA 1
ATOM 1698 C C . VAL B 1 64 ? 1.492 -4.285 1.206 1 96.12 64 VAL B C 1
ATOM 1700 O O . VAL B 1 64 ? 1.281 -3.121 1.552 1 96.12 64 VAL B O 1
ATOM 1703 N N . LEU B 1 65 ? 0.697 -5.254 1.521 1 96.75 65 LEU B N 1
ATOM 1704 C CA . LEU B 1 65 ? -0.525 -5.02 2.281 1 96.75 65 LEU B CA 1
ATOM 1705 C C . LEU B 1 65 ? -0.203 -4.523 3.688 1 96.75 65 LEU B C 1
ATOM 1707 O O . LEU B 1 65 ? -0.828 -3.58 4.176 1 96.75 65 LEU B O 1
ATOM 1711 N N . ILE B 1 66 ? 0.743 -5.09 4.301 1 93.69 66 ILE B N 1
ATOM 1712 C CA . ILE B 1 66 ? 1.112 -4.727 5.664 1 93.69 66 ILE B CA 1
ATOM 1713 C C . ILE B 1 66 ? 1.674 -3.307 5.688 1 93.69 66 ILE B C 1
ATOM 1715 O O . ILE B 1 66 ? 1.319 -2.506 6.555 1 93.69 66 ILE B O 1
ATOM 1719 N N . THR B 1 67 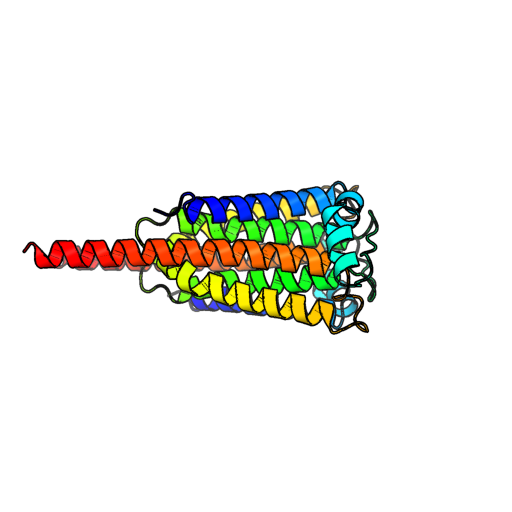? 2.473 -2.988 4.711 1 92.88 67 THR B N 1
ATOM 1720 C CA . THR B 1 67 ? 3.045 -1.647 4.66 1 92.88 67 THR B CA 1
ATOM 1721 C C . THR B 1 67 ? 1.976 -0.615 4.316 1 92.88 67 THR B C 1
ATOM 1723 O O . THR B 1 67 ? 1.999 0.506 4.828 1 92.88 67 THR B O 1
ATOM 1726 N N . ALA B 1 68 ? 1.066 -1.046 3.463 1 92.38 68 ALA B N 1
ATOM 1727 C CA . ALA B 1 68 ? -0.042 -0.156 3.125 1 92.38 68 ALA B CA 1
ATOM 1728 C C . ALA B 1 68 ? -0.878 0.17 4.359 1 92.38 68 ALA B C 1
ATOM 1730 O O . ALA B 1 68 ? -1.35 1.299 4.516 1 92.38 68 ALA B O 1
ATOM 1731 N N . GLY B 1 69 ? -1.097 -0.826 5.199 1 91.44 69 GLY B N 1
ATOM 1732 C CA . GLY B 1 69 ? -1.859 -0.607 6.418 1 91.44 69 GLY B CA 1
ATOM 1733 C C . GLY B 1 69 ? -1.156 0.305 7.406 1 91.44 69 GLY B C 1
ATOM 1734 O O . GLY B 1 69 ? -1.803 0.938 8.242 1 91.44 69 GLY B O 1
ATOM 1735 N N . LEU B 1 70 ? 0.07 0.452 7.309 1 86.94 70 LEU B N 1
ATOM 1736 C CA . LEU B 1 70 ? 0.855 1.281 8.219 1 86.94 70 LEU B CA 1
ATOM 1737 C C . LEU B 1 70 ? 0.883 2.73 7.742 1 86.94 70 LEU B C 1
ATOM 1739 O O . LEU B 1 70 ? 1.122 3.643 8.531 1 86.94 70 LEU B O 1
ATOM 1743 N N . SER B 1 71 ? 0.667 2.939 6.512 1 83.19 71 SER B N 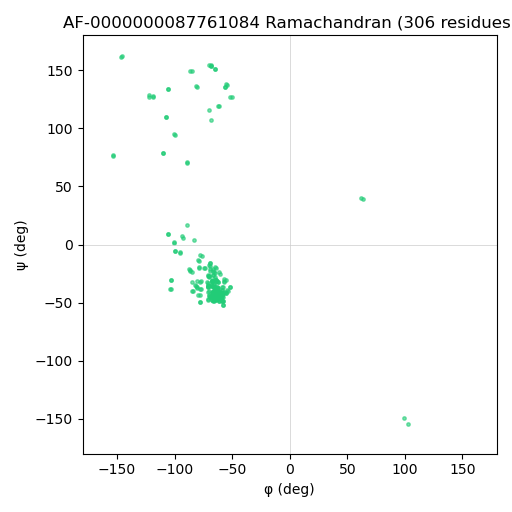1
ATOM 1744 C CA . SER B 1 71 ? 0.88 4.23 5.871 1 83.19 71 SER B CA 1
ATOM 1745 C C . SER B 1 71 ? -0.075 5.285 6.422 1 83.19 71 SER B C 1
ATOM 1747 O O . SER B 1 71 ? 0.253 6.473 6.453 1 83.19 71 SER B O 1
ATOM 1749 N N . ASP B 1 72 ? -1.188 4.852 6.934 1 82.44 72 ASP B N 1
ATOM 1750 C CA . ASP B 1 72 ? -2.18 5.832 7.359 1 82.44 72 ASP B CA 1
ATOM 1751 C C . ASP B 1 72 ? -2.057 6.125 8.852 1 82.44 72 ASP B C 1
ATOM 1753 O O . ASP B 1 72 ? -2.641 7.094 9.352 1 82.44 72 ASP B O 1
ATOM 1757 N N . ILE B 1 73 ? -1.271 5.457 9.539 1 81.62 73 ILE B N 1
ATOM 1758 C CA . ILE B 1 73 ? -1.281 5.5 10.992 1 81.62 73 ILE B CA 1
ATOM 1759 C C . ILE B 1 73 ? -0.559 6.754 11.477 1 81.62 73 ILE B C 1
ATOM 1761 O O . ILE B 1 73 ? -1.04 7.449 12.375 1 81.62 73 ILE B O 1
ATOM 1765 N N . PRO B 1 74 ? 0.536 7.113 10.938 1 77.75 74 PRO B N 1
ATOM 1766 C CA . PRO B 1 74 ? 1.251 8.273 11.469 1 77.75 74 PRO B CA 1
ATOM 1767 C C . PRO B 1 74 ? 0.465 9.578 11.305 1 77.75 74 PRO B C 1
ATOM 1769 O O . PRO B 1 74 ? 0.616 10.492 12.109 1 77.75 74 PRO B O 1
ATOM 1772 N N . LEU B 1 75 ? -0.321 9.625 10.289 1 75.69 75 LEU B N 1
ATOM 1773 C CA . LEU B 1 75 ? -1.148 10.812 10.086 1 75.69 75 LEU B CA 1
ATOM 1774 C C . LEU B 1 75 ? -2.094 11.023 11.258 1 75.69 75 LEU B C 1
ATOM 1776 O O . LEU B 1 75 ? -2.471 12.156 11.562 1 75.69 75 LEU B O 1
ATOM 1780 N N . LEU B 1 76 ? -2.387 9.961 11.914 1 78.81 76 LEU B N 1
ATOM 1781 C CA . LEU B 1 76 ? -3.307 10.023 13.047 1 78.81 76 LEU B CA 1
ATOM 1782 C C . LEU B 1 76 ? -2.633 10.664 14.258 1 78.81 76 LEU B C 1
ATOM 1784 O O . LEU B 1 76 ? -3.309 11.172 15.156 1 78.81 76 LEU B O 1
ATOM 1788 N N . ALA B 1 77 ? -1.304 10.641 14.211 1 71.38 77 ALA B N 1
ATOM 1789 C CA . ALA B 1 77 ? -0.56 11.156 15.359 1 71.38 77 ALA B CA 1
ATOM 1790 C C . ALA B 1 77 ? -0.339 12.664 15.227 1 71.38 77 ALA B C 1
ATOM 1792 O O . ALA B 1 77 ? 0.043 13.328 16.203 1 71.38 77 ALA B O 1
ATOM 1793 N N . VAL B 1 78 ? -0.439 13.117 14.016 1 67.69 78 VAL B N 1
ATOM 1794 C CA . VAL B 1 78 ? -0.189 14.539 13.812 1 67.69 78 VAL B CA 1
ATOM 1795 C C . VAL B 1 78 ? -1.325 15.359 14.422 1 67.69 78 VAL B C 1
ATOM 1797 O O . VAL B 1 78 ? -2.498 15.008 14.273 1 67.69 78 VAL B O 1
ATOM 1800 N N . GLU B 1 79 ? -1.026 16.125 15.391 1 60.03 79 GLU B N 1
ATOM 1801 C CA . GLU B 1 79 ? -1.94 16.984 16.125 1 60.03 79 GLU B CA 1
ATOM 1802 C C . GLU B 1 79 ? -2.674 17.938 15.195 1 60.03 79 GLU B C 1
ATOM 1804 O O . GLU B 1 79 ? -2.119 18.375 14.188 1 60.03 79 GLU B O 1
ATOM 1809 N N . GLY B 1 80 ? -4.031 18.047 15.453 1 62.22 80 GLY B N 1
ATOM 1810 C CA . GLY B 1 80 ? -4.867 19.062 14.836 1 62.22 80 GLY B CA 1
ATOM 1811 C C . GLY B 1 80 ? -5.723 18.531 13.703 1 62.22 80 GLY B C 1
ATOM 1812 O O . GLY B 1 80 ? -6.168 17.391 13.742 1 62.22 80 GLY B O 1
ATOM 1813 N N . SER B 1 81 ? -6.07 19.391 12.812 1 68.06 81 SER B N 1
ATOM 1814 C CA . SER B 1 81 ? -6.992 19.172 11.695 1 68.06 81 SER B CA 1
ATOM 1815 C C . SER B 1 81 ? -6.254 18.672 10.461 1 68.06 81 SER B C 1
ATOM 1817 O O . SER B 1 81 ? -6.844 18.547 9.383 1 68.06 81 SER B O 1
ATOM 1819 N N . HIS B 1 82 ? -5 18.188 10.742 1 75.06 82 HIS B N 1
ATOM 1820 C CA . HIS B 1 82 ? -4.223 17.906 9.547 1 75.06 82 HIS B CA 1
ATOM 1821 C C . HIS B 1 82 ? -4.609 16.547 8.953 1 75.06 82 HIS B C 1
ATOM 1823 O O . HIS B 1 82 ? -4.66 16.406 7.73 1 75.06 82 HIS B O 1
ATOM 1829 N N . TYR B 1 83 ? -4.996 15.648 9.852 1 79.19 83 TYR B N 1
ATOM 1830 C CA . TYR B 1 83 ? -5.363 14.359 9.273 1 79.19 83 TYR B CA 1
ATOM 1831 C C . TYR B 1 83 ? -6.664 14.469 8.484 1 79.19 83 TYR B C 1
ATOM 1833 O O . TYR B 1 83 ? -6.859 13.75 7.5 1 79.19 83 TYR B O 1
ATOM 1841 N N . ILE B 1 84 ? -7.484 15.445 8.906 1 83 84 ILE B N 1
ATOM 1842 C CA . ILE B 1 84 ? -8.742 15.656 8.195 1 83 84 ILE B CA 1
ATOM 1843 C C . ILE B 1 84 ? -8.453 16.234 6.812 1 83 84 ILE B C 1
ATOM 1845 O O . ILE B 1 84 ? -9.039 15.797 5.816 1 83 84 ILE B O 1
ATOM 1849 N N . THR B 1 85 ? -7.582 17.172 6.805 1 82.25 85 THR B N 1
ATOM 1850 C CA . THR B 1 85 ? -7.262 17.828 5.543 1 82.25 85 THR B CA 1
ATOM 1851 C C . THR B 1 85 ? -6.637 16.844 4.562 1 82.25 85 THR B C 1
ATOM 1853 O O . THR B 1 85 ? -6.988 16.828 3.383 1 82.25 85 THR B O 1
ATOM 1856 N N . VAL B 1 86 ? -5.785 16.047 5.031 1 83.88 86 VAL B N 1
ATOM 1857 C CA . VAL B 1 86 ? -5.098 15.078 4.184 1 83.88 86 VAL B CA 1
ATOM 1858 C C . VAL B 1 86 ? -6.078 14.008 3.721 1 83.88 86 VAL B C 1
ATOM 1860 O O . VAL B 1 86 ? -6.141 13.688 2.531 1 83.88 86 VAL B O 1
ATOM 1863 N N . ASN B 1 87 ? -6.863 13.555 4.68 1 87.5 87 ASN B N 1
ATOM 1864 C CA . ASN B 1 87 ? -7.793 12.484 4.348 1 87.5 87 ASN B CA 1
ATOM 1865 C C . ASN B 1 87 ? -8.922 12.984 3.453 1 87.5 87 ASN B C 1
ATOM 1867 O O . ASN B 1 87 ? -9.516 12.203 2.703 1 87.5 87 ASN B O 1
ATOM 1871 N N . ALA B 1 88 ? -9.211 14.273 3.566 1 86.94 88 ALA B N 1
ATOM 1872 C CA . ALA B 1 88 ? -10.234 14.859 2.707 1 86.94 88 ALA B CA 1
ATOM 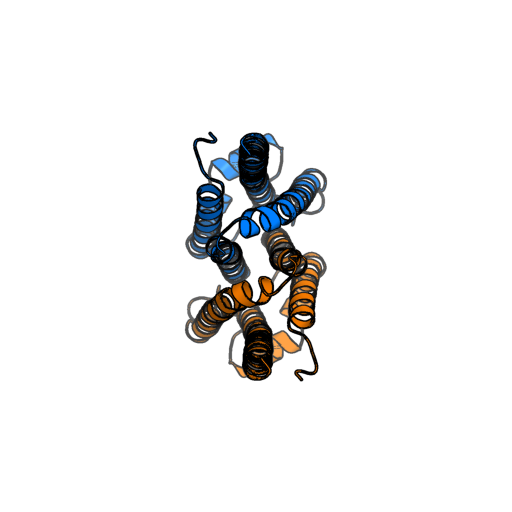1873 C C . ALA B 1 88 ? -9.812 14.812 1.24 1 86.94 88 ALA B C 1
ATOM 1875 O O . ALA B 1 88 ? -10.656 14.875 0.343 1 86.94 88 ALA B O 1
ATOM 1876 N N . VAL B 1 89 ? -8.539 14.656 1.034 1 85.81 89 VAL B N 1
ATOM 1877 C CA . VAL B 1 89 ? -8.047 14.633 -0.338 1 85.81 89 VAL B CA 1
ATOM 1878 C C . VAL B 1 89 ? -7.723 13.195 -0.744 1 85.81 89 VAL B C 1
ATOM 1880 O O . VAL B 1 89 ? -8.086 12.758 -1.84 1 85.81 89 VAL B O 1
ATOM 1883 N N . ILE B 1 90 ? -7.18 12.398 0.121 1 88.62 90 ILE B N 1
ATOM 1884 C CA . ILE B 1 90 ? -6.66 11.078 -0.21 1 88.62 90 ILE B CA 1
ATOM 1885 C C . ILE B 1 90 ? -7.812 10.086 -0.344 1 88.62 90 ILE B C 1
ATOM 1887 O O . ILE B 1 90 ? -7.789 9.211 -1.207 1 88.62 90 ILE B O 1
ATOM 1891 N N . VAL B 1 91 ? -8.766 10.195 0.459 1 92.62 91 VAL B N 1
ATOM 1892 C CA . VAL B 1 91 ? -9.82 9.188 0.539 1 92.62 91 VAL B CA 1
ATOM 1893 C C . VAL B 1 91 ? -10.656 9.211 -0.741 1 92.62 91 VAL B C 1
ATOM 1895 O O . VAL B 1 91 ? -10.922 8.164 -1.328 1 92.62 91 VAL B O 1
ATOM 1898 N N . PRO B 1 92 ? -11.031 10.367 -1.232 1 92.5 92 PRO B N 1
ATOM 1899 C CA . PRO B 1 92 ? -11.758 10.367 -2.508 1 92.5 92 PRO B CA 1
ATOM 1900 C C . PRO B 1 92 ? -10.922 9.805 -3.656 1 92.5 92 PRO B C 1
ATOM 1902 O O . PRO B 1 92 ? -11.469 9.172 -4.566 1 92.5 92 PRO B O 1
ATOM 1905 N N . LEU B 1 93 ? -9.695 10.055 -3.689 1 91.19 93 LEU B N 1
ATOM 1906 C CA . LEU B 1 93 ? -8.82 9.508 -4.723 1 91.19 93 LEU B CA 1
ATOM 1907 C C . LEU B 1 93 ? -8.758 7.984 -4.633 1 91.19 93 LEU B C 1
ATOM 1909 O O . LEU B 1 93 ? -8.797 7.297 -5.656 1 91.19 93 LEU B O 1
ATOM 1913 N N . ARG B 1 94 ? -8.617 7.504 -3.447 1 93.5 94 ARG B N 1
ATOM 1914 C CA . ARG B 1 94 ? -8.633 6.059 -3.246 1 93.5 94 ARG B CA 1
ATOM 1915 C C . ARG B 1 94 ? -9.953 5.457 -3.717 1 93.5 94 ARG B C 1
ATOM 1917 O O . ARG B 1 94 ? -9.969 4.398 -4.344 1 93.5 94 ARG B O 1
ATOM 1924 N N . LEU B 1 95 ? -11 6.16 -3.371 1 94.88 95 LEU B N 1
ATOM 1925 C CA . LEU B 1 95 ? -12.32 5.703 -3.789 1 94.88 95 LEU B CA 1
ATOM 1926 C C . LEU B 1 95 ? -12.406 5.605 -5.309 1 94.88 95 LEU B C 1
ATOM 1928 O O . LEU B 1 95 ? -12.93 4.621 -5.84 1 94.88 95 LEU B O 1
ATOM 1932 N N . LEU B 1 96 ? -11.922 6.594 -5.914 1 93.75 96 LEU B N 1
ATOM 1933 C CA . LEU B 1 96 ? -11.945 6.605 -7.371 1 93.75 96 LEU B CA 1
ATOM 1934 C C . LEU B 1 96 ? -11.141 5.445 -7.941 1 93.75 96 LEU B C 1
ATOM 1936 O O . LEU B 1 96 ? -11.586 4.77 -8.867 1 93.75 96 LEU B O 1
ATOM 1940 N N . ILE B 1 97 ? -10.023 5.207 -7.43 1 92.69 97 ILE B N 1
ATOM 1941 C CA . ILE B 1 97 ? -9.141 4.152 -7.926 1 92.69 97 ILE B CA 1
ATOM 1942 C C . ILE B 1 97 ? -9.781 2.787 -7.68 1 92.69 97 ILE B C 1
ATOM 1944 O O . ILE B 1 97 ? -9.836 1.95 -8.578 1 92.69 97 ILE B O 1
ATOM 1948 N N . PHE B 1 98 ? -10.25 2.574 -6.473 1 95.88 98 PHE B N 1
ATOM 1949 C CA . PHE B 1 98 ? -10.852 1.288 -6.145 1 95.88 98 PHE B CA 1
ATOM 1950 C C . PHE B 1 98 ? -12.148 1.084 -6.914 1 95.88 98 PHE B C 1
ATOM 1952 O O . PHE B 1 98 ? -12.477 -0.039 -7.301 1 95.88 98 PHE B O 1
ATOM 1959 N N . PHE B 1 99 ? -12.859 2.178 -7.078 1 95.25 99 PHE B N 1
ATOM 1960 C CA . PHE B 1 99 ? -14.07 2.084 -7.879 1 95.25 99 PHE B CA 1
ATOM 1961 C C . PHE B 1 99 ? -13.742 1.709 -9.32 1 95.25 99 PHE B C 1
ATOM 1963 O O . PHE B 1 99 ? -14.391 0.841 -9.906 1 95.25 99 PHE B O 1
ATOM 1970 N N . ALA B 1 100 ? -12.805 2.326 -9.859 1 92.94 100 ALA B N 1
ATOM 1971 C CA . ALA B 1 100 ? -12.383 2.023 -11.227 1 92.94 100 ALA B CA 1
ATOM 1972 C C . ALA B 1 100 ? -11.875 0.586 -11.336 1 92.94 100 ALA B C 1
ATOM 1974 O O . ALA B 1 100 ? -12.219 -0.125 -12.281 1 92.94 100 ALA B O 1
ATOM 1975 N N . ALA B 1 101 ? -11.078 0.198 -10.375 1 91.25 101 ALA B N 1
ATOM 1976 C CA . ALA B 1 101 ? -10.531 -1.155 -10.383 1 91.25 101 ALA B CA 1
ATOM 1977 C C . ALA B 1 101 ? -11.641 -2.199 -10.297 1 91.25 101 ALA B C 1
ATOM 1979 O O . ALA B 1 101 ? -11.625 -3.193 -11.023 1 91.25 101 ALA B O 1
ATOM 1980 N N . THR B 1 102 ? -12.562 -1.99 -9.383 1 92.12 102 THR B N 1
ATOM 1981 C CA . THR B 1 102 ? -13.672 -2.926 -9.203 1 92.12 102 THR B CA 1
ATOM 1982 C C . THR B 1 102 ? -14.562 -2.951 -10.445 1 92.12 102 THR B C 1
ATOM 1984 O O . THR B 1 102 ? -14.984 -4.02 -10.891 1 92.12 102 THR B O 1
ATOM 1987 N N . ALA B 1 103 ? -14.836 -1.821 -11.008 1 93 103 ALA B N 1
ATOM 1988 C CA . ALA B 1 103 ? -15.609 -1.74 -12.242 1 93 103 ALA B CA 1
ATOM 1989 C C . ALA B 1 103 ? -14.906 -2.463 -13.383 1 93 103 ALA B C 1
ATOM 1991 O O . ALA B 1 103 ? -15.539 -3.215 -14.133 1 93 103 ALA B O 1
ATOM 1992 N N . TRP B 1 104 ? -13.664 -2.23 -13.453 1 88.94 104 TRP B N 1
ATOM 1993 C CA . TRP B 1 104 ? -12.867 -2.889 -14.484 1 88.94 104 TRP B CA 1
ATOM 1994 C C . TRP B 1 104 ? -12.867 -4.402 -14.289 1 88.94 104 TRP B C 1
ATOM 1996 O O . TRP B 1 104 ? -12.922 -5.156 -15.266 1 88.94 104 TRP B O 1
ATOM 2006 N N . ALA B 1 105 ? -12.688 -4.82 -13.062 1 88.94 105 ALA B N 1
ATOM 2007 C CA . ALA B 1 105 ? -12.742 -6.246 -12.75 1 88.94 105 ALA B CA 1
ATOM 2008 C C . ALA B 1 105 ? -14.07 -6.855 -13.18 1 88.94 105 ALA B C 1
ATOM 2010 O O . ALA B 1 105 ? -14.125 -8.023 -13.578 1 88.94 105 ALA B O 1
ATOM 2011 N N . TYR B 1 106 ? -15.047 -6.105 -13.164 1 90.19 106 TYR B N 1
ATOM 2012 C CA . TYR B 1 106 ? -16.391 -6.582 -13.5 1 90.19 106 TYR B CA 1
ATOM 2013 C C . TYR B 1 106 ? -16.578 -6.66 -15.008 1 90.19 106 TYR B C 1
ATOM 2015 O O . TYR B 1 106 ? -17.125 -7.645 -15.523 1 90.19 106 TYR B O 1
ATOM 2023 N N . VAL B 1 107 ? -16.047 -5.746 -15.734 1 89 107 VAL B N 1
ATOM 2024 C CA . VAL B 1 107 ? -16.438 -5.613 -17.141 1 89 107 VAL B CA 1
ATOM 2025 C C . VAL B 1 107 ? -15.391 -6.281 -18.031 1 89 107 VAL B C 1
ATOM 2027 O O . VAL B 1 107 ? -15.609 -6.453 -19.234 1 89 107 VAL B O 1
ATOM 2030 N N . SER B 1 108 ? -14.305 -6.75 -17.516 1 84.44 108 SER B N 1
ATOM 2031 C CA . SER B 1 108 ? -13.258 -7.32 -18.344 1 84.44 108 SER B CA 1
ATOM 2032 C C . SER B 1 108 ? -13.164 -8.828 -18.156 1 84.44 108 SER B C 1
ATOM 2034 O O . SER B 1 108 ? -12.18 -9.336 -17.609 1 84.44 108 SER B O 1
ATOM 2036 N N . PRO B 1 109 ? -14.047 -9.5 -18.781 1 82.38 109 PRO B N 1
ATOM 2037 C CA . PRO B 1 109 ? -14.031 -10.953 -18.578 1 82.38 109 PRO B CA 1
ATOM 2038 C C . PRO B 1 109 ? -12.82 -11.625 -19.219 1 82.38 109 PRO B C 1
ATOM 2040 O O . PRO B 1 109 ? -12.43 -12.719 -18.797 1 82.38 109 PRO B O 1
ATOM 2043 N N . GLU B 1 110 ? -12.195 -10.969 -20.109 1 84.44 110 GLU B N 1
ATOM 2044 C CA . GLU B 1 110 ? -11.055 -11.555 -20.797 1 84.44 110 GLU B CA 1
ATOM 2045 C C . GLU B 1 110 ? -9.797 -11.5 -19.938 1 84.44 110 GLU B C 1
ATOM 2047 O O . GLU B 1 110 ? -8.852 -12.266 -20.156 1 84.44 110 GLU B O 1
ATOM 2052 N N . ASN B 1 111 ? -9.836 -10.648 -19.016 1 85.81 111 ASN B N 1
ATOM 2053 C CA . ASN B 1 111 ? -8.672 -10.492 -18.141 1 85.81 111 ASN B CA 1
ATOM 2054 C C . ASN B 1 111 ? -8.859 -11.227 -16.828 1 85.81 111 ASN B C 1
ATOM 2056 O O . ASN B 1 111 ? -9.383 -10.664 -15.859 1 85.81 111 ASN B O 1
ATOM 2060 N N . SER B 1 112 ? -8.375 -12.383 -16.828 1 88.38 112 SER B N 1
ATOM 2061 C CA . SER B 1 112 ? -8.578 -13.227 -15.648 1 88.38 112 SER B CA 1
ATOM 2062 C C . SER B 1 112 ? -7.801 -12.703 -14.453 1 88.38 112 SER B C 1
ATOM 2064 O O . SER B 1 112 ? -8.086 -13.07 -13.312 1 88.38 112 SER B O 1
ATOM 2066 N N . LEU B 1 113 ? -6.84 -11.812 -14.727 1 91.25 113 LEU B N 1
ATOM 2067 C CA . LEU B 1 113 ? -6.047 -11.258 -13.633 1 91.25 113 LEU B CA 1
ATOM 2068 C C . LEU B 1 113 ? -6.891 -10.312 -12.781 1 91.25 113 LEU B C 1
ATOM 2070 O O . LEU B 1 113 ? -6.762 -10.305 -11.555 1 91.25 113 LEU B O 1
ATOM 2074 N N . LEU B 1 114 ? -7.727 -9.656 -13.398 1 89.94 114 LEU B N 1
ATOM 2075 C CA . LEU B 1 114 ? -8.547 -8.68 -12.695 1 89.94 114 LEU B CA 1
ATOM 2076 C C . LEU B 1 114 ? -9.961 -9.227 -12.461 1 89.94 114 LEU B C 1
ATOM 2078 O O . LEU B 1 114 ? -10.578 -8.93 -11.438 1 89.94 114 LEU B O 1
ATOM 2082 N N . HIS B 1 115 ? -10.32 -10.031 -13.391 1 93.12 115 HIS B N 1
ATOM 2083 C CA . HIS B 1 115 ? -11.688 -10.523 -13.375 1 93.12 115 HIS B CA 1
ATOM 2084 C C . HIS B 1 115 ? -11.805 -11.805 -12.555 1 93.12 115 HIS B C 1
ATOM 2086 O O . HIS B 1 115 ? -12.047 -12.883 -13.102 1 93.12 115 HIS B O 1
ATOM 2092 N N . ASN B 1 116 ? -11.664 -11.672 -11.273 1 94.25 116 ASN B N 1
ATOM 2093 C CA . ASN B 1 116 ? -11.859 -12.781 -10.344 1 94.25 116 ASN B CA 1
ATOM 2094 C C . ASN B 1 116 ? -12.453 -12.305 -9.023 1 94.25 116 ASN B C 1
ATOM 2096 O O . ASN B 1 116 ? -12.422 -11.109 -8.711 1 94.25 116 ASN B O 1
ATOM 2100 N N . GLY B 1 117 ? -12.984 -13.211 -8.305 1 93.75 117 GLY B N 1
ATOM 2101 C CA . GLY B 1 117 ? -13.75 -12.891 -7.117 1 93.75 117 GLY B CA 1
ATOM 2102 C C . GLY B 1 117 ? -12.93 -12.227 -6.031 1 93.75 117 GLY B C 1
ATOM 2103 O O . GLY B 1 117 ? -13.445 -11.414 -5.258 1 93.75 117 GLY B O 1
ATOM 2104 N N . LEU B 1 118 ? -11.664 -12.555 -5.949 1 94.75 118 LEU B N 1
ATOM 2105 C CA . LEU B 1 118 ? -10.812 -12.008 -4.902 1 94.75 118 LEU B CA 1
ATOM 2106 C C . LEU B 1 118 ? -10.539 -10.531 -5.145 1 94.75 118 LEU B C 1
ATOM 2108 O O . LEU B 1 118 ? -10.664 -9.711 -4.23 1 94.75 118 LEU B O 1
ATOM 2112 N N . VAL B 1 119 ? -10.188 -10.242 -6.344 1 95.56 119 VAL B N 1
ATOM 2113 C CA . VAL B 1 119 ? -9.922 -8.852 -6.711 1 95.56 119 VAL B CA 1
ATOM 2114 C C . VAL B 1 119 ? -11.188 -8.016 -6.527 1 95.56 119 VAL B C 1
ATOM 2116 O O . VAL B 1 119 ? -11.141 -6.922 -5.969 1 95.56 119 VAL B O 1
ATOM 2119 N N . PHE B 1 120 ? -12.297 -8.547 -6.957 1 95.44 120 PHE B N 1
ATOM 2120 C CA . PHE B 1 120 ? -13.562 -7.828 -6.859 1 95.44 120 PHE B CA 1
ATOM 2121 C C . PHE B 1 120 ? -13.953 -7.621 -5.398 1 95.44 120 PHE B C 1
ATOM 2123 O O . PHE B 1 120 ? -14.344 -6.52 -5.004 1 95.44 120 PHE B O 1
ATOM 2130 N N . ALA B 1 121 ? -13.859 -8.664 -4.617 1 95.31 121 ALA B N 1
ATOM 2131 C CA . ALA B 1 121 ? -14.234 -8.57 -3.211 1 95.31 121 ALA B CA 1
ATOM 2132 C C . ALA B 1 121 ? -13.352 -7.574 -2.471 1 95.31 121 ALA B C 1
ATOM 2134 O O . ALA B 1 121 ? -13.852 -6.766 -1.681 1 95.31 121 ALA B O 1
ATOM 2135 N N . TYR B 1 122 ? -12.062 -7.684 -2.703 1 96.88 122 TYR B N 1
ATOM 2136 C CA . TYR B 1 122 ? -11.148 -6.734 -2.082 1 96.88 122 TYR B CA 1
ATOM 2137 C C . TYR B 1 122 ? -11.492 -5.305 -2.467 1 96.88 122 TYR B C 1
ATOM 2139 O O . TYR B 1 122 ? -11.562 -4.422 -1.605 1 96.88 122 TYR B O 1
ATOM 2147 N N . GLY B 1 123 ? -11.617 -5.086 -3.789 1 95.88 123 GLY B N 1
ATOM 2148 C CA . GLY B 1 123 ? -11.992 -3.76 -4.254 1 95.88 123 GLY B CA 1
ATOM 2149 C C . GLY B 1 123 ? -13.273 -3.25 -3.635 1 95.88 123 GLY B C 1
ATOM 2150 O O . GLY B 1 123 ? -13.359 -2.086 -3.242 1 95.88 123 GLY B O 1
ATOM 2151 N N . PHE B 1 124 ? -14.227 -4.102 -3.523 1 95.5 124 PHE B N 1
ATOM 2152 C CA . PHE B 1 124 ? -15.531 -3.756 -2.979 1 95.5 124 PHE B CA 1
ATOM 2153 C C . PHE B 1 124 ? -15.422 -3.355 -1.513 1 95.5 124 PHE B C 1
ATOM 2155 O O . PHE B 1 124 ? -15.984 -2.34 -1.097 1 95.5 124 PHE B O 1
ATOM 2162 N N . VAL B 1 125 ? -14.719 -4.086 -0.732 1 96.25 125 VAL B N 1
ATOM 2163 C CA . VAL B 1 125 ? -14.523 -3.791 0.685 1 96.25 125 VAL B CA 1
ATOM 2164 C C . VAL B 1 125 ? -13.789 -2.461 0.843 1 96.25 125 VAL B C 1
ATOM 2166 O O . VAL B 1 125 ? -14.172 -1.632 1.672 1 96.25 125 VAL B O 1
ATOM 2169 N N . GLU B 1 126 ? -12.781 -2.248 0.022 1 97.06 126 GLU B N 1
ATOM 2170 C CA . GLU B 1 126 ? -12.031 -0.998 0.067 1 97.06 126 GLU B CA 1
ATOM 2171 C C . GLU B 1 126 ? -12.914 0.191 -0.301 1 97.06 126 GLU B C 1
ATOM 2173 O O . GLU B 1 126 ? -12.773 1.275 0.268 1 97.06 126 GLU B O 1
ATOM 2178 N N . VAL B 1 127 ? -13.758 -0.028 -1.246 1 96.94 127 VAL B N 1
ATOM 2179 C CA . VAL B 1 127 ? -14.68 1.039 -1.615 1 96.94 127 VAL B CA 1
ATOM 2180 C C . VAL B 1 127 ? -15.562 1.393 -0.422 1 96.94 127 VAL B C 1
ATOM 2182 O O . VAL B 1 127 ? -15.734 2.568 -0.09 1 96.94 127 VAL B O 1
ATOM 2185 N N . ILE B 1 128 ? -16.078 0.405 0.254 1 96.81 128 ILE B N 1
ATOM 2186 C CA . ILE B 1 128 ? -16.969 0.619 1.385 1 96.81 128 ILE B CA 1
ATOM 2187 C C . ILE B 1 128 ? -16.219 1.326 2.512 1 96.81 128 ILE B C 1
ATOM 2189 O O . ILE B 1 128 ? -16.703 2.322 3.055 1 96.81 128 ILE B O 1
ATOM 2193 N N . ILE B 1 129 ? -15.062 0.847 2.824 1 96.69 129 ILE B N 1
ATOM 2194 C CA . ILE B 1 129 ? -14.297 1.394 3.939 1 96.69 129 ILE B CA 1
ATOM 2195 C C . ILE B 1 129 ? -13.898 2.836 3.633 1 96.69 129 ILE B C 1
ATOM 2197 O O . ILE B 1 129 ? -14.047 3.721 4.48 1 96.69 129 ILE B O 1
ATOM 2201 N N . ASN B 1 130 ? -13.398 3.035 2.451 1 96 130 ASN B N 1
ATOM 2202 C CA . ASN B 1 130 ? -12.992 4.391 2.092 1 96 130 ASN B CA 1
ATOM 2203 C C . ASN B 1 130 ? -14.195 5.332 2.014 1 96 130 ASN B C 1
ATOM 2205 O O . ASN B 1 130 ? -14.078 6.52 2.312 1 96 130 ASN B O 1
ATOM 2209 N N . PHE B 1 131 ? -15.344 4.832 1.584 1 97 131 PHE B N 1
ATOM 2210 C CA . PHE B 1 131 ? -16.547 5.645 1.584 1 97 131 PHE B CA 1
ATOM 2211 C C . PHE B 1 131 ? -16.953 6.027 3.004 1 97 131 PHE B C 1
ATOM 2213 O O . PHE B 1 131 ? -17.312 7.176 3.262 1 97 131 PHE B O 1
ATOM 2220 N N . LEU B 1 132 ? -16.906 5.102 3.895 1 96.69 132 LEU B N 1
ATOM 2221 C CA . LEU B 1 132 ? -17.219 5.371 5.293 1 96.69 132 LEU B CA 1
ATOM 2222 C C . LEU B 1 132 ? -16.266 6.414 5.875 1 96.69 132 LEU B C 1
ATOM 2224 O O . LEU B 1 132 ? -16.703 7.32 6.586 1 96.69 132 LEU B O 1
ATOM 2228 N N . ILE B 1 133 ? -14.977 6.273 5.59 1 95.12 133 ILE B N 1
ATOM 2229 C CA . ILE B 1 133 ? -14.008 7.262 6.051 1 95.12 133 ILE B CA 1
ATOM 2230 C C . ILE B 1 133 ? -14.352 8.633 5.48 1 95.12 133 ILE B C 1
ATOM 2232 O O . ILE B 1 133 ? -14.336 9.633 6.199 1 95.12 133 ILE B O 1
ATOM 2236 N N . TYR B 1 134 ? -14.664 8.648 4.23 1 95.12 134 TYR B N 1
ATOM 2237 C CA . TYR B 1 134 ? -14.984 9.891 3.541 1 95.12 134 TYR B CA 1
ATOM 2238 C C . TYR B 1 134 ? -16.156 10.602 4.223 1 95.12 134 TYR B C 1
ATOM 2240 O O . TYR B 1 134 ? -16.078 11.812 4.473 1 95.12 134 TYR B O 1
ATOM 2248 N N . VAL B 1 135 ? -17.188 9.891 4.48 1 95.62 135 VAL B N 1
ATOM 2249 C CA . VAL B 1 135 ? -18.391 10.461 5.078 1 95.62 135 VAL B CA 1
ATOM 2250 C C . VAL B 1 135 ? -18.062 11.023 6.465 1 95.62 135 VAL B C 1
ATOM 2252 O O . VAL B 1 135 ? -18.453 12.148 6.793 1 95.62 135 VAL B O 1
ATOM 2255 N N . VAL B 1 136 ? -17.344 10.258 7.219 1 94.44 136 VAL B N 1
ATOM 2256 C CA . VAL B 1 136 ? -17.047 10.672 8.586 1 94.44 136 VAL B CA 1
ATOM 2257 C C . VAL B 1 136 ? -16.078 11.859 8.57 1 94.44 136 VAL B C 1
ATOM 2259 O O . VAL B 1 136 ? -16.234 12.797 9.359 1 94.44 136 VAL B O 1
ATOM 2262 N N . VAL B 1 137 ? -15.125 11.875 7.742 1 91.44 137 VAL B N 1
ATOM 2263 C CA . VAL B 1 137 ? -14.188 12.977 7.609 1 91.44 137 VAL B CA 1
ATOM 2264 C C . VAL B 1 137 ? -14.938 14.25 7.223 1 91.44 137 VAL B C 1
ATOM 2266 O O . VAL B 1 137 ? -14.641 15.336 7.734 1 91.44 137 VAL B O 1
ATOM 2269 N N . ARG B 1 138 ? -15.867 14.125 6.34 1 92.38 138 ARG B N 1
ATOM 2270 C CA . ARG B 1 138 ? -16.672 15.273 5.93 1 92.38 138 ARG B CA 1
ATOM 2271 C C . ARG B 1 138 ? -17.484 15.812 7.094 1 92.38 138 ARG B C 1
ATOM 2273 O O . ARG B 1 138 ? -17.609 17.031 7.266 1 92.38 138 ARG B O 1
ATOM 2280 N N . GLU B 1 139 ? -18.031 14.953 7.797 1 93.06 139 GLU B N 1
ATOM 2281 C CA . GLU B 1 139 ? -18.797 15.367 8.977 1 93.06 139 GLU B CA 1
ATOM 2282 C C . GLU B 1 139 ? -17.891 16.062 9.984 1 93.06 139 GLU B C 1
ATOM 2284 O O . GLU B 1 139 ? -18.281 17.109 10.539 1 93.06 139 GLU B O 1
ATOM 2289 N N . GLU B 1 140 ? -16.766 15.5 10.227 1 90.19 140 GLU B N 1
ATOM 2290 C CA . GLU B 1 140 ? -15.836 16.094 11.172 1 90.19 140 GLU B CA 1
ATOM 2291 C C . GLU B 1 140 ? -15.344 17.453 10.68 1 90.19 140 GLU B C 1
ATOM 2293 O O . GLU B 1 140 ? -15.172 18.391 11.469 1 90.19 140 GLU B O 1
ATOM 2298 N N . LYS B 1 141 ? -15.07 17.547 9.492 1 88.44 141 LYS B N 1
ATOM 2299 C CA . LYS B 1 141 ? -14.648 18.812 8.898 1 88.44 141 LYS B CA 1
ATOM 2300 C C . LYS B 1 141 ? -15.719 19.891 9.078 1 88.44 141 LYS B C 1
ATOM 2302 O O . LYS B 1 141 ? -15.406 21.031 9.438 1 88.44 141 LYS B O 1
ATOM 2307 N N . ASN B 1 142 ? -16.953 19.547 8.867 1 90.25 142 ASN B N 1
ATOM 2308 C CA . ASN B 1 142 ? -18.062 20.469 9.016 1 90.25 142 ASN B CA 1
ATOM 2309 C C . ASN B 1 142 ? -18.25 20.906 10.469 1 90.25 142 ASN B C 1
ATOM 2311 O O . ASN B 1 142 ? -18.641 22.047 10.734 1 90.25 142 ASN B O 1
ATOM 2315 N N . GLU B 1 143 ? -18.016 20 11.289 1 87.5 143 GLU B N 1
ATOM 2316 C CA . GLU B 1 143 ? -18.125 20.328 12.703 1 87.5 143 GLU B CA 1
ATOM 2317 C C . GLU B 1 143 ? -17.078 21.359 13.125 1 87.5 143 GLU B C 1
ATOM 2319 O O . GLU B 1 143 ? -17.359 22.25 13.922 1 87.5 143 GLU B O 1
ATOM 2324 N N . ILE B 1 144 ? -15.891 21.219 12.648 1 85 144 ILE B N 1
ATOM 2325 C CA . ILE B 1 144 ? -14.805 22.141 12.969 1 85 144 ILE B CA 1
ATOM 2326 C C . ILE B 1 144 ? -15.117 23.516 12.383 1 85 144 ILE B C 1
ATOM 2328 O O . ILE B 1 144 ? -14.938 24.531 13.055 1 85 144 ILE B O 1
ATOM 2332 N N . ILE B 1 145 ? -15.523 23.516 11.203 1 85.31 145 ILE B N 1
ATOM 2333 C CA . ILE B 1 145 ? -15.875 24.781 10.547 1 85.31 145 ILE B CA 1
ATOM 2334 C C . ILE B 1 145 ? -17.016 25.453 11.305 1 85.31 145 ILE B C 1
ATOM 2336 O O . ILE B 1 145 ? -16.984 26.656 11.531 1 85.31 145 ILE B O 1
ATOM 2340 N N . GLY B 1 146 ? -18 24.719 11.648 1 86.44 146 GLY B N 1
ATOM 2341 C CA . GLY B 1 146 ? -19.125 25.266 12.406 1 86.44 146 GLY B CA 1
ATOM 2342 C C . GLY B 1 146 ? -18.719 25.844 13.75 1 86.44 146 GLY B C 1
ATOM 2343 O O . GLY B 1 146 ? -19.203 26.906 14.148 1 86.44 146 GLY B O 1
ATOM 2344 N N . ALA B 1 147 ? -17.859 25.203 14.414 1 87.62 147 ALA B N 1
ATOM 2345 C CA . ALA B 1 147 ? -17.375 25.672 15.703 1 87.62 147 ALA B CA 1
ATOM 2346 C C . ALA B 1 147 ? -16.609 26.984 15.547 1 87.62 147 ALA B C 1
ATOM 2348 O O . ALA B 1 147 ? -16.719 27.891 16.391 1 87.62 147 ALA B O 1
ATOM 2349 N N . GLU B 1 148 ? -15.859 27.016 14.484 1 85.69 148 GLU B N 1
ATOM 2350 C CA . GLU B 1 148 ? -15.102 28.234 14.203 1 85.69 148 GLU B CA 1
ATOM 2351 C C . GLU B 1 148 ? -16.031 29.406 13.922 1 85.69 148 GLU B C 1
ATOM 2353 O O . GLU B 1 148 ? -15.781 30.531 14.352 1 85.69 148 GLU B O 1
ATOM 2358 N N . ILE B 1 149 ? -17.062 29.219 13.258 1 88.19 149 ILE B N 1
ATOM 2359 C CA . ILE B 1 149 ? -18.047 30.25 12.945 1 88.19 149 ILE B CA 1
ATOM 2360 C C . ILE B 1 149 ? -18.75 30.703 14.227 1 88.19 149 ILE B C 1
ATOM 2362 O O . ILE B 1 149 ? -18.953 31.906 14.438 1 88.19 149 ILE B O 1
ATOM 2366 N N . LYS B 1 150 ? -19.141 29.891 15.039 1 90 150 LYS B N 1
ATOM 2367 C CA . LYS B 1 150 ? -19.797 30.219 16.297 1 90 150 LYS B CA 1
ATOM 2368 C C . LYS B 1 150 ? -18.891 31.047 17.203 1 90 150 LYS B C 1
ATOM 2370 O O . LYS B 1 150 ? -19.359 31.969 17.859 1 90 150 LYS B O 1
ATOM 2375 N N . LEU B 1 151 ? -17.688 30.688 17.281 1 88.69 151 LEU B N 1
ATOM 2376 C CA . LEU B 1 151 ? -16.719 31.422 18.094 1 88.69 151 LEU B CA 1
ATOM 2377 C C . LEU B 1 151 ? -16.547 32.844 17.562 1 88.69 151 LEU B C 1
ATOM 2379 O O . LEU B 1 151 ? -16.391 33.781 18.344 1 88.69 151 LEU B O 1
ATOM 2383 N N . ARG B 1 152 ? -16.578 33.031 16.312 1 89.19 152 ARG B N 1
ATOM 2384 C CA . ARG B 1 152 ? -16.422 34.344 15.695 1 89.19 152 ARG B CA 1
ATOM 2385 C C . ARG B 1 152 ? -17.641 35.219 15.938 1 89.19 152 ARG B C 1
ATOM 2387 O O . ARG B 1 152 ? -17.531 36.438 15.977 1 89.19 152 ARG B O 1
ATOM 2394 N N . HIS B 1 153 ? -18.703 34.688 16 1 88.19 153 HIS B N 1
ATOM 2395 C CA . HIS B 1 153 ? -19.922 35.469 16.234 1 88.19 153 HIS B CA 1
ATOM 2396 C C . HIS B 1 153 ? -20.047 35.875 17.703 1 88.19 153 HIS B C 1
ATOM 2398 O O . HIS B 1 153 ? -20.734 36.844 18.031 1 88.19 153 HIS B O 1
ATOM 2404 N N . GLN B 1 154 ? -19.625 35.188 18.547 1 81.38 154 GLN B N 1
ATOM 2405 C CA . GLN B 1 154 ? -19.656 35.531 19.969 1 81.38 154 GLN B CA 1
ATOM 2406 C C . GLN B 1 154 ? -18.703 36.688 20.281 1 81.38 154 GLN B C 1
ATOM 2408 O O . GLN B 1 154 ? -18.875 37.375 21.297 1 81.38 154 GLN B O 1
ATOM 2413 N N . ASP B 1 155 ? -17.719 36.969 19.531 1 63.19 155 ASP B N 1
ATOM 2414 C CA . ASP B 1 155 ? -16.859 38.156 19.734 1 63.19 155 ASP B CA 1
ATOM 2415 C C . ASP B 1 155 ? -17.453 39.375 19.047 1 63.19 155 ASP B C 1
ATOM 2417 O O . ASP B 1 155 ? -17.344 40.5 19.547 1 63.19 155 ASP B O 1
#

InterPro domains:
  IPR018815 Increased loss of mitochondrial DNA protein 1 [PF10311] (4-144)
  IPR018815 Increased loss of mitochondrial DNA protein 1 [PTHR28029] (1-147)

Foldseek 3Di:
DPPDALLRLLLVQLVVLLVVLVCCLVPVCCLQVPPLLVVQCVVLVFATDDDDNPPPCSNVSSVVSNVVSVVLNVLVVPDDCVSLVVLLPVLVVQLVVLVVLLVCLRPCNVDNPSVHSNNNSVSVVSNVSSVVSNVNSVVVVVVVVVVVVVVVVVD/DPPDALLRLLLVQLVVLLVVLVCCLVPVCCLQVPPLLVVQCVVLVFATDDDDNPPPCSNVSSVVSNVVSVVLNVLVVDDDCRSLVVLLPVLVVQLVVLVVLLVCLRPCNVDNVSVHSNNNSVSVVSNVSSVVSNVNSVVVVVVVVVVVVVVVVVD

Radius of gyration: 21.1 Å; Cα contacts (8 Å, |Δi|>4): 394; chains: 2; bounding box: 48×63×41 Å

Solvent-accessible surface area (backbone atoms only — not comparable to full-atom values): 15628 Å² total; per-residue (Å²): 126,78,93,60,54,40,69,55,48,51,50,48,52,21,50,49,30,35,49,50,19,50,39,42,63,74,38,35,53,60,55,42,61,24,67,67,28,46,50,52,13,54,76,68,71,34,51,72,45,78,66,62,87,80,42,43,61,35,32,45,41,18,53,52,30,37,53,50,26,50,66,60,52,48,48,70,66,46,74,75,67,52,39,50,57,41,46,67,53,44,30,58,51,50,31,51,51,30,46,50,51,30,50,47,22,67,73,33,77,86,39,55,35,38,25,19,8,48,41,32,38,52,26,50,51,49,31,50,52,32,47,52,34,43,55,36,40,51,52,52,52,50,51,52,52,50,52,53,52,54,57,59,66,74,105,126,79,93,61,53,40,69,56,49,51,50,48,50,21,49,47,30,37,49,50,20,50,39,40,62,74,36,35,52,60,56,43,63,25,67,68,29,46,50,50,11,53,76,69,71,34,50,73,45,79,67,61,85,80,41,41,61,36,33,45,40,20,54,51,30,37,51,50,26,51,66,62,52,48,45,70,66,46,77,75,66,51,41,48,58,41,44,68,54,45,30,58,51,49,33,50,50,29,45,50,50,28,51,47,19,67,72,32,77,85,39,54,36,37,26,18,8,48,42,33,38,52,25,49,52,49,32,52,50,33,49,52,35,43,54,35,39,53,51,52,53,50,52,52,54,50,51,52,52,54,58,60,67,74,107